Protein AF-A0AAV9FAQ3-F1 (afdb_monomer_lite)

Radius of gyration: 44.82 Å; chains: 1; bounding box: 118×66×138 Å

pLDDT: mean 71.41, std 21.95, range [27.0, 98.69]

Structure (mmCIF, N/CA/C/O backbone):
data_AF-A0AAV9FAQ3-F1
#
_entry.id   AF-A0AAV9FAQ3-F1
#
loop_
_atom_site.group_PDB
_atom_site.id
_atom_site.type_symbol
_atom_site.label_atom_id
_atom_site.label_alt_id
_atom_site.label_comp_id
_atom_site.label_asym_id
_atom_site.label_entity_id
_atom_site.label_seq_id
_atom_site.pdbx_PDB_ins_code
_atom_site.Cartn_x
_atom_site.Cartn_y
_atom_site.Cartn_z
_atom_site.occupancy
_atom_site.B_iso_or_equiv
_atom_site.auth_seq_id
_atom_site.auth_comp_id
_atom_site.auth_asym_id
_atom_site.auth_atom_id
_atom_site.pdbx_PDB_model_num
ATOM 1 N N . MET A 1 1 ? 16.780 15.958 5.014 1.00 59.19 1 MET A N 1
ATOM 2 C CA . MET A 1 1 ? 17.417 15.884 6.350 1.00 59.19 1 MET A CA 1
ATOM 3 C C . MET A 1 1 ? 16.378 15.969 7.466 1.00 59.19 1 MET A C 1
ATOM 5 O O . MET A 1 1 ? 16.475 15.181 8.388 1.00 59.19 1 MET A O 1
ATOM 9 N N . LEU A 1 2 ? 15.359 16.834 7.360 1.00 75.81 2 LEU A N 1
ATOM 10 C CA . LEU A 1 2 ? 14.257 16.907 8.337 1.00 75.81 2 LEU A CA 1
ATOM 11 C C . LEU A 1 2 ? 13.320 15.682 8.325 1.00 75.81 2 LEU A C 1
ATOM 13 O O . LEU A 1 2 ? 12.960 15.190 9.386 1.00 75.81 2 LEU A O 1
ATOM 17 N N . GLU A 1 3 ? 12.979 15.137 7.153 1.00 69.94 3 GLU A N 1
ATOM 18 C CA . GLU A 1 3 ? 12.100 13.951 7.061 1.00 69.94 3 GLU A CA 1
ATOM 19 C C . GLU A 1 3 ? 12.707 12.707 7.729 1.00 69.94 3 GLU A C 1
ATOM 21 O O . GLU A 1 3 ? 12.024 12.010 8.472 1.00 69.94 3 GLU A O 1
ATOM 26 N N . SER A 1 4 ? 14.014 12.481 7.559 1.00 77.69 4 SER A N 1
ATOM 27 C CA . SER A 1 4 ? 14.730 11.372 8.208 1.00 77.69 4 SER A CA 1
ATOM 28 C C . SER A 1 4 ? 14.843 11.528 9.726 1.00 77.69 4 SER A C 1
ATOM 30 O O . SER A 1 4 ? 14.987 10.544 10.445 1.00 77.69 4 SER A O 1
ATOM 32 N N . GLU A 1 5 ? 14.826 12.763 10.227 1.00 83.00 5 GLU A N 1
ATOM 33 C CA . GLU A 1 5 ? 14.882 13.029 11.664 1.00 83.00 5 GLU A CA 1
ATOM 34 C C . GLU A 1 5 ? 13.522 12.772 12.323 1.00 83.00 5 GLU A C 1
ATOM 36 O O . GLU A 1 5 ? 13.471 12.120 13.366 1.00 83.00 5 GLU A O 1
ATOM 41 N N . LEU A 1 6 ? 12.436 13.172 11.653 1.00 88.62 6 LEU A N 1
ATOM 42 C CA . LEU A 1 6 ? 11.061 12.893 12.068 1.00 88.62 6 LEU A CA 1
ATOM 43 C C . LEU A 1 6 ? 10.751 11.388 12.064 1.00 88.62 6 LEU A C 1
ATOM 45 O O . LEU A 1 6 ? 10.164 10.868 13.009 1.00 88.62 6 LEU A O 1
ATOM 49 N N . GLU A 1 7 ? 11.178 10.667 11.025 1.00 89.25 7 GLU A N 1
ATOM 50 C CA . GLU A 1 7 ? 10.991 9.214 10.934 1.00 89.25 7 GLU A CA 1
ATOM 51 C C . GLU A 1 7 ? 11.742 8.473 12.052 1.00 89.25 7 GLU A C 1
ATOM 53 O O . GLU A 1 7 ? 11.210 7.548 12.666 1.00 89.25 7 GLU A O 1
ATOM 58 N N . ARG A 1 8 ? 12.955 8.928 12.387 1.00 92.94 8 ARG A N 1
ATOM 59 C CA . ARG A 1 8 ? 13.742 8.373 13.494 1.00 92.94 8 ARG A CA 1
ATOM 60 C C . ARG A 1 8 ? 13.064 8.584 14.849 1.00 92.94 8 ARG A C 1
ATOM 62 O O . ARG A 1 8 ? 13.105 7.687 15.688 1.00 92.94 8 ARG A O 1
ATOM 69 N N . GLU A 1 9 ? 12.472 9.753 15.074 1.00 90.88 9 GLU A N 1
ATOM 70 C CA . GLU A 1 9 ? 11.729 10.051 16.303 1.00 90.88 9 GLU A CA 1
ATOM 71 C C . GLU A 1 9 ? 10.447 9.214 16.407 1.00 90.88 9 GLU A C 1
ATOM 73 O O . GLU A 1 9 ? 10.185 8.632 17.461 1.00 90.88 9 GLU A O 1
ATOM 78 N N . LYS A 1 10 ? 9.707 9.059 15.299 1.00 93.75 10 LYS A N 1
ATOM 79 C CA . LY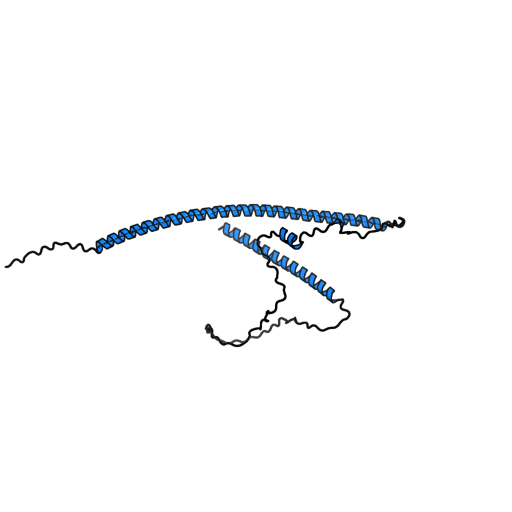S A 1 10 ? 8.527 8.185 15.224 1.00 93.75 10 LYS A CA 1
ATOM 80 C C . LYS A 1 10 ? 8.875 6.743 15.604 1.00 93.75 10 LYS A C 1
ATOM 82 O O . LYS A 1 10 ? 8.237 6.173 16.485 1.00 93.75 10 LYS A O 1
ATOM 87 N N . LEU A 1 11 ? 9.925 6.188 14.995 1.00 95.50 11 LEU A N 1
ATOM 88 C CA . LEU A 1 11 ? 10.387 4.829 15.289 1.00 95.50 11 LEU A CA 1
ATOM 89 C C . LEU A 1 11 ? 10.844 4.672 16.744 1.00 95.50 11 LEU A C 1
ATOM 91 O O . LEU A 1 11 ? 10.609 3.634 17.354 1.00 95.50 11 LEU A O 1
ATOM 95 N N . ALA A 1 12 ? 11.485 5.689 17.328 1.00 93.38 12 ALA A N 1
ATOM 96 C CA . ALA A 1 12 ? 11.896 5.642 18.730 1.00 93.38 12 ALA A CA 1
ATOM 97 C C . ALA A 1 12 ? 10.690 5.580 19.683 1.00 93.38 12 ALA A C 1
ATOM 99 O O . ALA A 1 12 ? 10.725 4.835 20.663 1.00 93.38 12 ALA A O 1
ATOM 100 N N . MET A 1 13 ? 9.628 6.329 19.378 1.00 92.31 13 MET A N 1
ATOM 101 C CA . MET A 1 13 ? 8.392 6.341 20.159 1.00 92.31 13 MET A CA 1
ATOM 102 C C . MET A 1 13 ? 7.631 5.013 20.057 1.00 92.31 13 MET A C 1
ATOM 104 O O . MET A 1 13 ? 7.210 4.474 21.077 1.00 92.31 13 MET A O 1
ATOM 108 N N . GLU A 1 14 ? 7.521 4.448 18.855 1.00 92.75 14 GLU A N 1
ATOM 109 C CA . GLU A 1 14 ? 6.880 3.146 18.618 1.00 92.75 14 GLU A CA 1
ATOM 110 C C . GLU A 1 14 ? 7.594 2.015 19.378 1.00 92.75 14 GLU A C 1
ATOM 112 O O . GLU A 1 14 ? 6.964 1.192 20.039 1.00 92.75 14 GLU A O 1
ATOM 117 N N . LEU A 1 15 ? 8.930 2.025 19.390 1.00 95.12 15 LEU A N 1
ATOM 118 C CA . LEU A 1 15 ? 9.733 1.032 20.109 1.00 95.12 15 LEU A CA 1
ATOM 119 C C . LEU A 1 15 ? 9.588 1.162 21.643 1.00 95.12 15 LEU A C 1
ATOM 121 O O . LEU A 1 15 ? 9.626 0.166 22.371 1.00 95.12 15 LEU A O 1
ATOM 125 N N . GLU A 1 16 ? 9.423 2.381 22.166 1.00 94.12 16 GLU A N 1
ATOM 126 C CA . GLU A 1 16 ? 9.104 2.630 23.582 1.00 94.12 16 GLU A CA 1
ATOM 127 C C . GLU A 1 16 ? 7.720 2.060 23.944 1.00 94.12 16 GLU A C 1
ATOM 129 O O . GLU A 1 16 ? 7.568 1.399 24.978 1.00 94.12 16 GLU A O 1
ATOM 134 N N . GLU A 1 17 ? 6.728 2.259 23.073 1.00 91.31 17 GLU A N 1
ATOM 135 C CA . GLU A 1 17 ? 5.375 1.728 23.239 1.00 91.31 17 GLU A CA 1
ATOM 136 C C . GLU A 1 17 ? 5.348 0.195 23.181 1.00 91.31 17 GLU A C 1
ATOM 138 O O . GLU A 1 17 ? 4.807 -0.433 24.096 1.00 91.31 17 GLU A O 1
ATOM 143 N N . GLU A 1 18 ? 6.020 -0.429 22.208 1.00 91.50 18 GLU A N 1
ATOM 144 C CA . GLU A 1 18 ? 6.146 -1.890 22.135 1.00 91.50 18 GLU A CA 1
ATOM 145 C C . GLU A 1 18 ? 6.766 -2.470 23.411 1.00 91.50 18 GLU A C 1
ATOM 147 O O . GLU A 1 18 ? 6.278 -3.459 23.967 1.00 91.50 18 GLU A O 1
ATOM 152 N N . ARG A 1 19 ? 7.821 -1.835 23.940 1.00 95.62 19 ARG A N 1
ATOM 153 C CA . ARG A 1 19 ? 8.444 -2.254 25.206 1.00 95.62 19 ARG A CA 1
ATOM 154 C C . ARG A 1 19 ? 7.481 -2.150 26.382 1.00 95.62 19 ARG A C 1
ATOM 156 O O . ARG A 1 19 ? 7.549 -2.978 27.294 1.00 95.62 19 ARG A O 1
ATOM 163 N N . LYS A 1 20 ? 6.614 -1.136 26.404 1.00 96.94 20 LYS A N 1
ATOM 164 C CA . LYS A 1 20 ? 5.597 -0.962 27.447 1.00 96.94 20 LYS A CA 1
ATOM 165 C C . LYS A 1 20 ? 4.513 -2.037 27.341 1.00 96.94 20 LYS A C 1
ATOM 167 O O . LYS A 1 20 ? 4.229 -2.688 28.346 1.00 96.94 20 LYS A O 1
ATOM 172 N N . LEU A 1 21 ? 3.989 -2.277 26.140 1.00 95.75 21 LEU A N 1
ATOM 173 C CA . LEU A 1 21 ? 2.994 -3.319 25.873 1.00 95.75 21 LEU A CA 1
ATOM 174 C C . LEU A 1 21 ? 3.525 -4.711 26.218 1.00 95.75 21 LEU A C 1
ATOM 176 O O . LEU A 1 21 ? 2.827 -5.509 26.841 1.00 95.75 21 LEU A O 1
ATOM 180 N N . HIS A 1 22 ? 4.787 -4.993 25.888 1.00 95.00 22 HIS A N 1
ATOM 181 C CA . HIS A 1 22 ? 5.423 -6.260 26.236 1.00 95.00 22 HIS A CA 1
ATOM 182 C C . HIS A 1 22 ? 5.463 -6.482 27.752 1.00 95.00 22 HIS A C 1
ATOM 184 O O . HIS A 1 22 ? 5.064 -7.540 28.236 1.00 95.00 22 HIS A O 1
ATOM 190 N N . LYS A 1 23 ? 5.874 -5.460 28.516 1.00 96.38 23 LYS A N 1
ATOM 191 C CA . LYS A 1 23 ? 5.891 -5.510 29.987 1.00 96.38 23 LYS A CA 1
ATOM 192 C C . LYS A 1 23 ? 4.494 -5.717 30.573 1.00 96.38 23 LYS A C 1
ATOM 194 O O . LYS A 1 23 ? 4.348 -6.464 31.537 1.00 96.38 23 LYS A O 1
ATOM 199 N N . GLU A 1 24 ? 3.477 -5.068 30.011 1.00 96.00 24 GLU A N 1
ATOM 200 C CA . GLU A 1 24 ? 2.086 -5.205 30.456 1.00 96.00 24 GLU A CA 1
ATOM 201 C C . GLU A 1 24 ? 1.528 -6.603 30.170 1.00 96.00 24 GLU A C 1
ATOM 203 O O . GLU A 1 24 ? 0.947 -7.241 31.052 1.00 96.00 24 GLU A O 1
ATOM 208 N N . ARG A 1 25 ? 1.785 -7.133 28.970 1.00 95.19 25 ARG A N 1
ATOM 209 C CA . ARG A 1 25 ? 1.455 -8.514 28.609 1.00 95.19 25 ARG A CA 1
ATOM 210 C C . ARG A 1 25 ? 2.125 -9.505 29.555 1.00 95.19 25 ARG A C 1
ATOM 212 O O . ARG A 1 25 ? 1.464 -10.423 30.037 1.00 95.19 25 ARG A O 1
ATOM 219 N N . ASP A 1 26 ? 3.410 -9.327 29.844 1.00 95.69 26 ASP A N 1
ATOM 220 C CA . ASP A 1 26 ? 4.153 -10.205 30.753 1.00 95.69 26 ASP A CA 1
ATOM 221 C C . ASP A 1 26 ? 3.615 -10.122 32.185 1.00 95.69 26 ASP A C 1
ATOM 223 O O . ASP A 1 26 ? 3.519 -11.139 32.876 1.00 95.69 26 ASP A O 1
ATOM 227 N N . HIS A 1 27 ? 3.215 -8.928 32.626 1.00 96.81 27 HIS A N 1
ATOM 228 C CA . HIS A 1 27 ? 2.557 -8.728 33.912 1.00 96.81 27 HIS A CA 1
ATOM 229 C C . HIS A 1 27 ? 1.220 -9.479 33.985 1.00 96.81 27 HIS A C 1
ATOM 231 O O . HIS A 1 27 ? 1.008 -10.257 34.914 1.00 96.81 27 HIS A O 1
ATOM 237 N N . CYS A 1 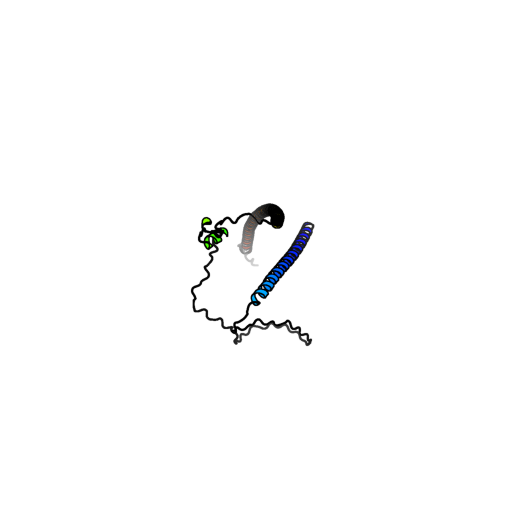28 ? 0.346 -9.307 32.988 1.00 96.06 28 CYS A N 1
ATOM 238 C CA . CYS A 1 28 ? -0.931 -10.021 32.899 1.00 96.06 28 CYS A CA 1
ATOM 239 C C . CYS A 1 28 ? -0.721 -11.541 32.850 1.00 96.06 28 CYS A C 1
ATOM 241 O O . CYS A 1 28 ? -1.379 -12.292 33.566 1.00 96.06 28 CYS A O 1
ATOM 243 N N . THR A 1 29 ? 0.259 -11.997 32.069 1.00 96.81 29 THR A N 1
ATOM 244 C CA . THR A 1 29 ? 0.616 -13.418 31.964 1.00 96.81 29 THR A CA 1
ATOM 245 C C . THR A 1 29 ? 1.034 -13.977 33.323 1.00 96.81 29 THR A C 1
ATOM 247 O O . THR A 1 29 ? 0.560 -15.035 33.728 1.00 96.81 29 THR A O 1
ATOM 250 N N . ARG A 1 30 ? 1.869 -13.246 34.072 1.00 96.19 30 ARG A N 1
ATOM 251 C CA . ARG A 1 30 ? 2.287 -13.635 35.425 1.00 96.19 30 ARG A CA 1
ATOM 252 C C . ARG A 1 30 ? 1.118 -13.666 36.406 1.00 96.19 30 ARG A C 1
ATOM 254 O O . ARG A 1 30 ? 1.036 -14.578 37.222 1.00 96.19 30 ARG A O 1
ATOM 261 N N . GLU A 1 31 ? 0.217 -12.691 36.332 1.00 96.00 31 GLU A N 1
ATOM 262 C CA . GLU A 1 31 ? -0.980 -12.643 37.173 1.00 96.00 31 GLU A CA 1
ATOM 263 C C . GLU A 1 31 ? -1.903 -13.840 36.902 1.00 96.00 31 GLU A C 1
ATOM 265 O O . GLU A 1 31 ? -2.380 -14.484 37.837 1.00 96.00 31 GLU A O 1
ATOM 270 N N . GLN A 1 32 ? -2.121 -14.173 35.627 1.00 96.81 32 GLN A N 1
ATOM 271 C CA . GLN A 1 32 ? -2.892 -15.351 35.227 1.00 96.81 32 GLN A CA 1
ATOM 272 C C . GLN A 1 32 ? -2.220 -16.641 35.703 1.00 96.81 32 GLN A C 1
ATOM 274 O O . GLN A 1 32 ? -2.897 -17.497 36.270 1.00 96.81 32 GLN A O 1
ATOM 279 N N . GLN A 1 33 ? -0.896 -16.754 35.561 1.00 95.38 33 GLN A N 1
ATOM 280 C CA . GLN A 1 33 ? -0.152 -17.908 36.064 1.00 95.38 33 GLN A CA 1
ATOM 281 C C . GLN A 1 33 ? -0.314 -18.060 37.581 1.00 95.38 33 GLN A C 1
ATOM 283 O O . GLN A 1 33 ? -0.646 -19.139 38.054 1.00 95.38 33 GLN A O 1
ATOM 288 N N . MET A 1 34 ? -0.205 -16.968 38.344 1.00 91.94 34 MET A N 1
ATOM 289 C CA . MET A 1 34 ? -0.422 -16.991 39.792 1.00 91.94 34 MET A CA 1
ATOM 290 C C . MET A 1 34 ? -1.855 -17.407 40.161 1.00 91.94 34 MET A C 1
ATOM 292 O O . MET A 1 34 ? -2.054 -18.136 41.131 1.00 91.94 34 MET A O 1
ATOM 296 N N . LYS A 1 35 ? -2.872 -16.976 39.399 1.00 92.94 35 LYS A N 1
ATOM 297 C CA . LYS A 1 35 ? -4.265 -17.419 39.598 1.00 92.94 35 LYS A CA 1
ATOM 298 C C . LYS A 1 35 ? -4.402 -18.923 39.377 1.00 92.94 35 LYS A C 1
ATOM 300 O O . LYS A 1 35 ? -5.053 -19.584 40.182 1.00 92.94 35 LYS A O 1
ATOM 305 N N . VAL A 1 36 ? -3.767 -19.459 38.336 1.00 91.50 36 VAL A N 1
ATOM 306 C CA . VAL A 1 36 ? -3.741 -20.904 38.068 1.00 91.50 36 VAL A CA 1
ATOM 307 C C . VAL A 1 36 ? -3.030 -21.654 39.190 1.00 91.50 36 VAL A C 1
ATOM 309 O O . VAL A 1 36 ? -3.588 -22.616 39.712 1.00 91.50 36 VAL A O 1
ATOM 312 N N . ASP A 1 37 ? -1.864 -21.184 39.626 1.00 91.06 37 ASP A N 1
ATOM 313 C CA . ASP A 1 37 ? -1.089 -21.826 40.688 1.00 91.06 37 ASP A CA 1
ATOM 314 C C . ASP A 1 37 ? -1.870 -21.827 42.019 1.00 91.06 37 ASP A C 1
ATOM 316 O O . ASP A 1 37 ? -1.982 -22.863 42.681 1.00 91.06 37 ASP A O 1
ATOM 320 N N . ASN A 1 38 ? -2.520 -20.711 42.370 1.00 91.81 38 ASN A N 1
ATOM 321 C CA . ASN A 1 38 ? -3.371 -20.602 43.561 1.00 91.81 38 ASN A CA 1
ATOM 322 C C . ASN A 1 38 ? -4.573 -21.559 43.524 1.00 91.81 38 ASN A C 1
ATOM 324 O O . ASN A 1 38 ? -4.921 -22.158 44.543 1.00 91.81 38 ASN A O 1
ATOM 328 N N . LEU A 1 39 ? -5.210 -21.716 42.360 1.00 87.81 39 LEU A N 1
ATOM 329 C CA . LEU A 1 39 ? -6.312 -22.663 42.178 1.00 87.81 39 LEU A CA 1
ATOM 330 C C . LEU A 1 39 ? -5.816 -24.111 42.217 1.00 87.81 39 LEU A C 1
ATOM 332 O O . LEU A 1 39 ? -6.456 -24.959 42.834 1.00 87.81 39 LEU A O 1
ATOM 336 N N . SER A 1 40 ? -4.658 -24.391 41.618 1.00 78.12 40 SER A N 1
ATOM 337 C CA . SER A 1 40 ? -4.052 -25.726 41.611 1.00 78.12 40 SER A CA 1
ATOM 338 C C . SER A 1 40 ? -3.688 -26.197 43.026 1.00 78.12 40 SER A C 1
ATOM 340 O O . SER A 1 40 ? -3.952 -27.343 43.378 1.00 78.12 40 SER A O 1
ATOM 342 N N . SER A 1 41 ? -3.232 -25.280 43.888 1.00 71.38 41 SER A N 1
ATOM 343 C CA . SER A 1 41 ? -3.003 -25.518 45.320 1.00 71.38 41 SER A CA 1
ATOM 344 C C . SER A 1 41 ? -4.280 -25.957 46.058 1.00 71.38 41 SER A C 1
ATOM 346 O O . SER A 1 41 ? -4.242 -26.852 46.902 1.00 71.38 41 SER A O 1
ATOM 348 N N . CYS A 1 42 ? -5.442 -25.396 45.698 1.00 56.28 42 CYS A N 1
ATOM 349 C CA . CYS A 1 42 ? -6.727 -25.734 46.318 1.00 56.28 42 CYS A CA 1
ATOM 350 C C . CYS A 1 42 ? -7.251 -27.119 45.887 1.00 56.28 42 CYS A C 1
ATOM 352 O O . CYS A 1 42 ? -7.881 -27.819 46.677 1.00 56.28 42 CYS A O 1
ATOM 354 N N . VAL A 1 43 ? -6.924 -27.563 44.668 1.00 57.72 43 VAL A N 1
ATOM 355 C CA . VAL A 1 43 ? -7.353 -28.861 44.108 1.00 57.72 43 VAL A CA 1
ATOM 356 C C . VAL A 1 43 ? -6.590 -30.051 44.715 1.00 57.72 43 VAL A C 1
ATOM 358 O O . VAL A 1 43 ? -7.003 -31.197 44.562 1.00 57.72 43 VAL A O 1
ATOM 361 N N . HIS A 1 44 ? -5.503 -29.814 45.451 1.00 53.56 44 HIS A N 1
ATOM 362 C CA . HIS A 1 44 ? -4.727 -30.876 46.107 1.00 53.56 44 HIS A CA 1
ATOM 363 C C . HIS A 1 44 ? -5.074 -31.066 47.591 1.00 53.56 44 HIS A C 1
ATOM 365 O O . HIS A 1 44 ? -4.531 -31.967 48.231 1.00 53.56 44 HIS A O 1
ATOM 371 N N . SER A 1 45 ? -5.975 -30.248 48.149 1.00 51.28 45 SER A N 1
ATOM 372 C CA . SER A 1 45 ? -6.215 -30.223 49.597 1.00 51.28 45 SER A CA 1
ATOM 373 C C . SER A 1 45 ? -7.325 -31.160 50.097 1.00 51.28 45 SER A C 1
ATOM 375 O O . SER A 1 45 ? -7.462 -31.307 51.308 1.00 51.28 45 SER A O 1
ATOM 377 N N . ASP A 1 46 ? -8.030 -31.862 49.202 1.00 46.94 46 ASP A N 1
ATOM 378 C CA . ASP A 1 46 ? -8.988 -32.929 49.535 1.00 46.94 46 ASP A CA 1
ATOM 379 C C . ASP A 1 46 ? -8.580 -34.259 48.877 1.00 46.94 46 ASP A C 1
ATOM 381 O O . ASP A 1 46 ? -9.268 -34.807 48.020 1.00 46.94 46 ASP A O 1
ATOM 385 N N . GLN A 1 47 ? -7.445 -34.823 49.298 1.00 50.31 47 GLN A N 1
ATOM 386 C CA . GLN A 1 47 ? -7.148 -36.239 49.055 1.00 50.31 47 GLN A CA 1
ATOM 387 C C . GLN A 1 47 ? -6.911 -36.973 50.377 1.00 50.31 47 GLN A C 1
ATOM 389 O O . GLN A 1 47 ? -5.863 -37.559 50.648 1.00 50.31 47 GLN A O 1
ATOM 394 N N . GLY A 1 48 ? -7.947 -36.974 51.214 1.00 51.44 48 GLY A N 1
ATOM 395 C CA . GLY A 1 48 ? -8.120 -37.998 52.230 1.00 51.44 48 GLY A CA 1
ATOM 396 C C . GLY A 1 48 ? -8.471 -39.335 51.571 1.00 51.44 48 GLY A C 1
ATOM 397 O O . GLY A 1 48 ? -9.602 -39.536 51.150 1.00 51.44 48 GLY A O 1
ATOM 398 N N . ARG A 1 49 ? -7.500 -40.259 51.576 1.00 50.38 49 ARG A N 1
ATOM 399 C CA . ARG A 1 49 ? -7.614 -41.711 51.313 1.00 50.38 49 ARG A CA 1
ATOM 400 C C . ARG A 1 49 ? -7.940 -42.162 49.886 1.00 50.38 49 ARG A C 1
ATOM 402 O O . ARG A 1 49 ? -9.087 -42.477 49.597 1.00 50.38 49 ARG A O 1
ATOM 409 N N . ASN A 1 50 ? -6.887 -42.482 49.131 1.00 38.88 50 ASN A N 1
ATOM 410 C CA . ASN A 1 50 ? -6.681 -43.807 48.518 1.00 38.88 50 ASN A CA 1
ATOM 411 C C . ASN A 1 50 ? -5.358 -43.864 47.730 1.00 38.88 50 ASN A C 1
ATOM 413 O O . ASN A 1 50 ? -5.090 -43.078 46.832 1.00 38.88 50 ASN A O 1
ATOM 417 N N . SER A 1 51 ? -4.520 -44.820 48.129 1.00 47.25 51 SER A N 1
ATOM 418 C CA . SER A 1 51 ? -3.243 -45.186 47.516 1.00 47.25 51 SER A CA 1
ATOM 419 C C . SER A 1 51 ? -3.457 -45.833 46.146 1.00 47.25 51 SER A C 1
ATOM 421 O O . SER A 1 51 ? -4.296 -46.724 46.054 1.00 47.25 51 SER A O 1
ATOM 423 N N . CYS A 1 52 ? -2.672 -45.423 45.140 1.00 37.28 52 CYS A N 1
ATOM 424 C CA . CYS A 1 52 ? -1.954 -46.311 44.213 1.00 37.28 52 CYS A CA 1
ATOM 425 C C . CYS A 1 52 ? -1.023 -45.496 43.285 1.00 37.28 52 CYS A C 1
ATOM 427 O O . CYS A 1 52 ? -1.467 -44.817 42.368 1.00 37.28 52 CYS A O 1
ATOM 429 N N . GLN A 1 53 ? 0.278 -45.577 43.585 1.00 45.66 53 GLN A N 1
ATOM 430 C CA . GLN A 1 53 ? 1.455 -45.464 42.708 1.00 45.66 53 GLN A CA 1
ATOM 431 C C . GLN A 1 53 ? 1.244 -45.026 41.240 1.00 45.66 53 GLN A C 1
ATOM 433 O O . GLN A 1 53 ? 0.750 -45.785 40.411 1.00 45.66 53 GLN A O 1
ATOM 438 N N . GLY A 1 54 ? 1.789 -43.854 40.903 1.00 33.31 54 GLY A N 1
ATOM 439 C CA . GLY A 1 54 ? 2.011 -43.386 39.535 1.00 33.31 54 GLY A CA 1
ATOM 440 C C . GLY A 1 54 ? 3.101 -42.314 39.530 1.00 33.31 54 GLY A C 1
ATOM 441 O O . GLY A 1 54 ? 2.857 -41.176 39.903 1.00 33.31 54 GLY A O 1
ATOM 442 N N . VAL A 1 55 ? 4.318 -42.739 39.202 1.00 36.03 55 VAL A N 1
ATOM 443 C CA . VAL A 1 55 ? 5.609 -42.032 39.233 1.00 36.03 55 VAL A CA 1
ATOM 444 C C . VAL A 1 55 ? 5.554 -40.570 38.758 1.00 36.03 55 VAL A C 1
ATOM 446 O O . VAL A 1 55 ? 5.198 -40.284 37.618 1.00 36.03 55 VAL A O 1
ATOM 449 N N . SER A 1 56 ? 6.001 -39.657 39.626 1.00 40.31 56 SER A N 1
ATOM 450 C CA . SER A 1 56 ? 6.376 -38.287 39.281 1.00 40.31 56 SER A CA 1
ATOM 451 C C . SER A 1 56 ? 7.788 -38.271 38.688 1.00 40.31 56 SER A C 1
ATOM 453 O O . SER A 1 56 ? 8.745 -38.764 39.284 1.00 40.31 56 SER A O 1
ATOM 455 N N . THR A 1 57 ? 7.956 -37.704 37.496 1.00 37.97 57 THR A N 1
ATOM 456 C CA . THR A 1 57 ? 9.284 -37.361 36.964 1.00 37.97 57 THR A CA 1
ATOM 457 C C . THR A 1 57 ? 9.176 -36.115 36.101 1.00 37.97 57 THR A C 1
ATOM 459 O O . THR A 1 57 ? 9.145 -36.194 34.884 1.00 37.97 57 THR A O 1
ATOM 462 N N . TRP A 1 58 ? 9.123 -34.962 36.761 1.00 32.34 58 TRP A N 1
ATOM 463 C CA . TRP A 1 58 ? 9.703 -33.716 36.255 1.00 32.34 58 TRP A CA 1
ATOM 464 C C . TRP A 1 58 ? 10.370 -33.052 37.448 1.00 32.34 58 TRP A C 1
ATOM 466 O O . TRP A 1 58 ? 9.870 -32.114 38.061 1.00 32.34 58 TRP A O 1
ATOM 476 N N . GLN A 1 59 ? 11.454 -33.695 37.869 1.00 33.94 59 GLN A N 1
ATOM 477 C CA . GLN A 1 59 ? 12.307 -33.222 38.935 1.00 33.94 59 GLN A CA 1
ATOM 478 C C . GLN A 1 59 ? 13.129 -32.062 38.382 1.00 33.94 59 GLN A C 1
ATOM 480 O O . GLN A 1 59 ? 13.802 -32.200 37.360 1.00 33.94 59 GLN A O 1
ATOM 485 N N . SER A 1 60 ? 13.026 -30.928 39.069 1.00 37.81 60 SER A N 1
ATOM 486 C CA . SER A 1 60 ? 13.977 -29.830 39.034 1.00 37.81 60 SER A CA 1
ATOM 487 C C . SER A 1 60 ? 15.400 -30.337 38.837 1.00 37.81 60 SER A C 1
ATOM 489 O O . SER A 1 60 ? 15.891 -31.116 39.653 1.00 37.81 60 SER A O 1
ATOM 491 N N . PHE A 1 61 ? 16.080 -29.825 37.819 1.00 27.00 61 PHE A N 1
ATOM 492 C CA . PHE A 1 61 ? 17.526 -29.720 37.872 1.00 27.00 61 PHE A CA 1
ATOM 493 C C . PHE A 1 61 ? 17.885 -28.249 37.853 1.00 27.00 61 PHE A C 1
ATOM 495 O O . PHE A 1 61 ? 17.712 -27.528 36.874 1.00 27.00 61 PHE A O 1
ATOM 502 N N . SER A 1 62 ? 18.271 -27.844 39.052 1.00 31.69 62 SER A N 1
ATOM 503 C CA . SER A 1 62 ? 18.821 -26.575 39.449 1.00 31.69 62 SER A CA 1
ATOM 504 C C . SER A 1 62 ? 19.981 -26.158 38.552 1.00 31.69 62 SER A C 1
ATOM 506 O O . SER A 1 62 ? 20.826 -26.962 38.163 1.00 31.69 62 SER A O 1
ATOM 508 N N . GLU A 1 63 ? 20.013 -24.863 38.284 1.00 36.38 63 GLU A N 1
ATOM 509 C CA . GLU A 1 63 ? 21.144 -24.118 37.760 1.00 36.38 63 GLU A CA 1
ATOM 510 C C . GLU A 1 63 ? 22.317 -24.219 38.751 1.00 36.38 63 GLU A C 1
ATOM 512 O O . GLU A 1 63 ? 22.297 -23.606 39.819 1.00 36.38 63 GLU A O 1
ATOM 517 N N . GLU A 1 64 ? 23.323 -25.034 38.427 1.00 33.66 64 GLU A N 1
ATOM 518 C CA . GLU A 1 64 ? 24.562 -25.142 39.199 1.00 33.66 64 GLU A CA 1
ATOM 519 C C . GLU A 1 64 ? 25.716 -24.502 38.417 1.00 33.66 64 GLU A C 1
ATOM 521 O O . GLU A 1 64 ? 26.222 -25.015 37.420 1.00 33.66 64 GLU A O 1
ATOM 526 N N . ARG A 1 65 ? 26.094 -23.313 38.891 1.00 38.16 65 ARG A N 1
ATOM 527 C CA . ARG A 1 65 ? 27.293 -22.559 38.531 1.00 38.16 65 ARG A CA 1
ATOM 528 C C . ARG A 1 65 ? 28.535 -23.384 38.889 1.00 38.16 65 ARG A C 1
ATOM 530 O O . ARG A 1 65 ? 28.762 -23.635 40.068 1.00 38.16 65 ARG A O 1
ATOM 537 N N . ILE A 1 66 ? 29.388 -23.694 37.911 1.00 39.72 66 ILE A N 1
ATOM 538 C CA . ILE A 1 66 ? 30.770 -24.123 38.168 1.00 39.72 66 ILE A CA 1
ATOM 539 C C . ILE A 1 66 ? 31.729 -23.247 37.364 1.00 39.72 66 ILE A C 1
ATOM 541 O O . ILE A 1 66 ? 31.771 -23.265 36.137 1.00 39.72 66 ILE A O 1
ATOM 545 N N . ASP A 1 67 ? 32.471 -22.461 38.133 1.00 36.22 67 ASP A N 1
ATOM 546 C CA . ASP A 1 67 ? 33.642 -21.677 37.775 1.00 36.22 67 ASP A CA 1
ATOM 547 C C . ASP A 1 67 ? 34.879 -22.589 37.819 1.00 36.22 67 ASP A C 1
ATOM 549 O O . ASP A 1 67 ? 35.015 -23.350 38.779 1.00 36.22 67 ASP A O 1
ATOM 553 N N . SER A 1 68 ? 35.756 -22.539 36.809 1.00 40.72 68 SER A N 1
ATOM 554 C CA . SER A 1 68 ? 37.188 -22.887 36.910 1.00 40.72 68 SER A CA 1
ATOM 555 C C . SER A 1 68 ? 37.938 -22.651 35.593 1.00 40.72 68 SER A C 1
ATOM 557 O O . SER A 1 68 ? 37.621 -23.209 34.544 1.00 40.72 68 SER A O 1
ATOM 559 N N . HIS A 1 69 ? 38.996 -21.850 35.701 1.00 39.75 69 HIS A N 1
ATOM 560 C CA . HIS A 1 69 ? 39.998 -21.534 34.688 1.00 39.75 69 HIS A CA 1
ATOM 561 C C . HIS A 1 69 ? 40.861 -22.738 34.261 1.00 39.75 69 HIS A C 1
ATOM 563 O O . HIS A 1 69 ? 41.282 -23.531 35.099 1.00 39.75 69 HIS A O 1
ATOM 569 N N . SER A 1 70 ? 41.262 -22.785 32.983 1.00 39.97 70 SER A N 1
ATOM 570 C CA . SER A 1 70 ? 42.524 -23.404 32.542 1.00 39.97 70 SER A CA 1
ATOM 571 C C . SER A 1 70 ? 42.912 -22.902 31.144 1.00 39.97 70 SER A C 1
ATOM 573 O O . SER A 1 70 ? 42.133 -22.998 30.198 1.00 39.97 70 SER A O 1
ATOM 575 N N . MET A 1 71 ? 44.112 -22.326 31.026 1.00 37.53 71 MET A N 1
ATOM 576 C CA . MET A 1 71 ? 44.714 -21.849 29.779 1.00 37.53 71 MET A CA 1
ATOM 577 C C . MET A 1 71 ? 45.580 -22.937 29.132 1.00 37.53 71 MET A C 1
ATOM 579 O O . MET A 1 71 ? 46.392 -23.545 29.822 1.00 37.53 71 MET A O 1
ATOM 583 N N . SER A 1 72 ? 45.520 -23.097 27.805 1.00 37.53 72 SER A N 1
ATOM 584 C CA . SER A 1 72 ? 46.720 -23.262 26.955 1.00 37.53 72 SER A CA 1
ATOM 585 C C . SER A 1 72 ? 46.398 -23.310 25.450 1.00 37.53 72 SER A C 1
ATOM 587 O O . SER A 1 72 ? 45.646 -24.146 24.970 1.00 37.53 72 SER A O 1
ATOM 589 N N . HIS A 1 73 ? 47.000 -22.354 24.737 1.00 34.56 73 HIS A N 1
ATOM 590 C CA . HIS A 1 73 ? 47.548 -22.385 23.374 1.00 34.56 73 HIS A CA 1
ATOM 591 C C . HIS A 1 73 ? 47.093 -23.480 22.384 1.00 34.56 73 HIS A C 1
ATOM 593 O O . HIS A 1 73 ? 47.506 -24.629 22.484 1.00 34.56 73 HIS A O 1
ATOM 599 N N . SER A 1 74 ? 46.486 -23.092 21.259 1.00 35.50 74 SER A N 1
ATOM 600 C CA . SER A 1 74 ? 47.206 -22.767 20.009 1.00 35.50 74 SER A CA 1
ATOM 601 C C . SER A 1 74 ? 46.265 -22.709 18.799 1.00 35.50 74 SER A C 1
ATOM 603 O O . SER A 1 74 ? 45.264 -23.409 18.699 1.00 35.50 74 SER A O 1
ATOM 605 N N . ASP A 1 75 ? 46.625 -21.793 17.912 1.00 44.91 75 ASP A N 1
ATOM 606 C CA . ASP A 1 75 ? 46.019 -21.412 16.645 1.00 44.91 75 ASP A CA 1
ATOM 607 C C . ASP A 1 75 ? 46.082 -22.536 15.595 1.00 44.91 75 ASP A C 1
ATOM 609 O O . ASP A 1 75 ? 47.151 -23.111 15.383 1.00 44.91 75 ASP A O 1
ATOM 613 N N . SER A 1 76 ? 44.957 -22.840 14.936 1.00 41.53 76 SER A N 1
ATOM 614 C CA . SER A 1 76 ? 44.887 -23.449 13.594 1.00 41.53 76 SER A CA 1
ATOM 615 C C . SER A 1 76 ? 43.432 -23.585 13.138 1.00 41.53 76 SER A C 1
ATOM 617 O O . SER A 1 76 ? 42.726 -24.531 13.492 1.00 41.53 76 SER A O 1
ATOM 619 N N . PHE A 1 77 ? 42.983 -22.656 12.294 1.00 44.41 77 PHE A N 1
ATOM 620 C CA . PHE A 1 77 ? 41.758 -22.809 11.513 1.00 44.41 77 PHE A CA 1
ATOM 621 C C . PHE A 1 77 ? 41.882 -24.014 10.569 1.00 44.41 77 PHE A C 1
ATOM 623 O O . PHE A 1 77 ? 42.605 -23.965 9.574 1.00 44.41 77 PHE A O 1
ATOM 630 N N . ARG A 1 78 ? 41.146 -25.094 10.847 1.00 50.00 78 ARG A N 1
ATOM 631 C CA . ARG A 1 78 ? 40.934 -26.179 9.883 1.00 50.00 78 ARG A CA 1
ATOM 632 C C . ARG A 1 78 ? 39.505 -26.695 9.980 1.00 50.00 78 ARG A C 1
ATOM 634 O O . ARG A 1 78 ? 39.089 -27.231 11.001 1.00 50.00 78 ARG A O 1
ATOM 641 N N . THR A 1 79 ? 38.759 -26.520 8.899 1.00 48.00 79 THR A N 1
ATOM 642 C CA . THR A 1 79 ? 37.407 -27.048 8.702 1.00 48.00 79 THR A CA 1
ATOM 643 C C . THR A 1 79 ? 37.456 -28.582 8.643 1.00 48.00 79 THR A C 1
ATOM 645 O O . THR A 1 79 ? 38.182 -29.107 7.793 1.00 48.00 79 THR A O 1
ATOM 648 N N . PRO A 1 80 ? 36.721 -29.332 9.487 1.00 42.06 80 PRO A N 1
ATOM 649 C CA . PRO A 1 80 ? 36.636 -30.783 9.349 1.00 42.06 80 PRO A CA 1
ATOM 650 C C . PRO A 1 80 ? 35.655 -31.149 8.229 1.00 42.06 80 PRO A C 1
ATOM 652 O O . PRO A 1 80 ? 34.459 -30.871 8.306 1.00 42.06 80 PRO A O 1
ATOM 655 N N . SER A 1 81 ? 36.187 -31.753 7.169 1.00 45.41 81 SER A N 1
ATOM 656 C CA . SER A 1 81 ? 35.441 -32.389 6.085 1.00 45.41 81 SER A CA 1
ATOM 657 C C . SER A 1 81 ? 34.639 -33.585 6.597 1.00 45.41 81 SER A C 1
ATOM 659 O O . SER A 1 81 ? 35.119 -34.351 7.430 1.00 45.41 81 SER A O 1
ATOM 661 N N . SER A 1 82 ? 33.433 -33.754 6.056 1.00 50.91 82 SER A N 1
ATOM 662 C CA . SER A 1 82 ? 32.528 -34.865 6.339 1.00 50.91 82 SER A CA 1
ATOM 663 C C . SER A 1 82 ? 33.159 -36.218 5.996 1.00 50.91 82 SER A C 1
ATOM 665 O O . SER A 1 82 ? 33.292 -36.554 4.819 1.00 50.91 82 SER A O 1
ATOM 667 N N . GLU A 1 83 ? 33.465 -37.021 7.011 1.00 49.53 83 GLU A N 1
ATOM 668 C CA . GLU A 1 83 ? 33.608 -38.467 6.865 1.00 49.53 83 GLU A CA 1
ATOM 669 C C . GLU A 1 83 ? 32.467 -39.162 7.601 1.00 49.53 83 GLU A C 1
ATOM 671 O O . GLU A 1 83 ? 32.231 -38.969 8.794 1.00 49.53 83 GLU A O 1
ATOM 676 N N . ALA A 1 84 ? 31.725 -39.955 6.834 1.00 55.41 84 ALA A N 1
ATOM 677 C CA . ALA A 1 84 ? 30.694 -40.834 7.328 1.00 55.41 84 ALA A CA 1
ATOM 678 C C . ALA A 1 84 ? 31.340 -42.012 8.063 1.00 55.41 84 ALA A C 1
ATOM 680 O O . ALA A 1 84 ? 31.967 -42.871 7.445 1.00 55.41 84 ALA A O 1
ATOM 681 N N . GLN A 1 85 ? 31.099 -42.103 9.367 1.00 44.81 85 GLN A N 1
ATOM 682 C CA . GLN A 1 85 ? 31.041 -43.388 10.046 1.00 44.81 85 GLN A CA 1
ATOM 683 C C . GLN A 1 85 ? 29.704 -43.509 10.763 1.00 44.81 85 GLN A C 1
ATOM 685 O O . GLN A 1 85 ? 29.334 -42.706 11.618 1.00 44.81 85 GLN A O 1
ATOM 690 N N . ALA A 1 86 ? 28.960 -44.529 10.344 1.00 54.16 86 ALA A N 1
ATOM 691 C CA . ALA A 1 86 ? 27.799 -45.027 11.044 1.00 54.16 86 ALA A CA 1
ATOM 692 C C . ALA A 1 86 ? 28.210 -45.436 12.460 1.00 54.16 86 ALA A C 1
ATOM 694 O O . ALA A 1 86 ? 29.190 -46.158 12.606 1.00 54.16 86 ALA A O 1
ATOM 695 N N . ASN A 1 87 ? 27.450 -44.986 13.462 1.00 48.91 87 ASN A N 1
ATOM 696 C CA . ASN A 1 87 ? 27.038 -45.798 14.607 1.00 48.91 87 ASN A CA 1
ATOM 697 C C . ASN A 1 87 ? 25.973 -45.069 15.448 1.00 48.91 87 ASN A C 1
ATOM 699 O O . ASN A 1 87 ? 26.235 -44.105 16.158 1.00 48.91 87 ASN A O 1
ATOM 703 N N . THR A 1 88 ? 24.750 -45.598 15.336 1.00 55.03 88 THR A N 1
ATOM 704 C CA . THR A 1 88 ? 23.851 -45.914 16.459 1.00 55.03 88 THR A CA 1
ATOM 705 C C . THR A 1 88 ? 23.592 -44.833 17.506 1.00 55.03 88 THR A C 1
ATOM 707 O O . THR A 1 88 ? 24.063 -44.948 18.625 1.00 55.03 88 THR A O 1
ATOM 710 N N . PHE A 1 89 ? 22.702 -43.892 17.187 1.00 53.28 89 PHE A N 1
ATOM 711 C CA . PHE A 1 89 ? 21.644 -43.432 18.101 1.00 53.28 89 PHE A CA 1
ATOM 712 C C . PHE A 1 89 ? 20.447 -42.966 17.261 1.00 53.28 89 PHE A C 1
ATOM 714 O O . PHE A 1 89 ? 20.192 -41.780 17.079 1.00 53.28 89 PHE A O 1
ATOM 721 N N . VAL A 1 90 ? 19.710 -43.925 16.697 1.00 51.66 90 VAL A N 1
ATOM 722 C CA . VAL A 1 90 ? 18.370 -43.649 16.167 1.00 51.66 90 VAL A CA 1
ATOM 723 C C . VAL A 1 90 ? 17.408 -43.845 17.329 1.00 51.66 90 VAL A C 1
ATOM 725 O O . VAL A 1 90 ? 17.200 -44.971 17.782 1.00 51.66 90 VAL A O 1
ATOM 728 N N . ALA A 1 91 ? 16.835 -42.754 17.833 1.00 51.19 91 ALA A N 1
ATOM 729 C CA . ALA A 1 91 ? 15.679 -42.841 18.709 1.00 51.19 91 ALA A CA 1
ATOM 730 C C . ALA A 1 91 ? 14.571 -43.572 17.938 1.00 51.19 91 ALA A C 1
ATOM 732 O O . ALA A 1 91 ? 14.058 -43.057 16.941 1.00 51.19 91 ALA A O 1
ATOM 733 N N . LYS A 1 92 ? 14.247 -44.799 18.369 1.00 53.69 92 LYS A N 1
ATOM 734 C CA . LYS A 1 92 ? 13.112 -45.564 17.849 1.00 53.69 92 LYS A CA 1
ATOM 735 C C . LYS A 1 92 ? 11.862 -44.692 17.948 1.00 53.69 92 LYS A C 1
ATOM 737 O O . LYS A 1 92 ? 11.349 -44.465 19.040 1.00 53.69 92 LYS A O 1
ATOM 742 N N . ARG A 1 93 ? 11.359 -44.227 16.806 1.00 52.69 93 ARG A N 1
ATOM 743 C CA . ARG A 1 93 ? 9.972 -43.781 16.703 1.00 52.69 93 ARG A CA 1
ATOM 744 C C . ARG A 1 93 ? 9.109 -45.036 16.698 1.00 52.69 93 ARG A C 1
ATOM 746 O O . ARG A 1 93 ? 9.408 -45.988 15.986 1.00 52.69 93 ARG A O 1
ATOM 753 N N . SER A 1 94 ? 8.097 -45.053 17.552 1.00 47.28 94 SER A N 1
ATOM 754 C CA . SER A 1 94 ? 7.076 -46.093 17.580 1.00 47.28 94 SER A CA 1
ATOM 755 C C . SER A 1 94 ? 6.420 -46.225 16.205 1.00 47.28 94 SER A C 1
ATOM 757 O O . SER A 1 94 ? 5.999 -45.221 15.625 1.00 47.28 94 SER A O 1
ATOM 759 N N . ASP A 1 95 ? 6.316 -47.455 15.707 1.00 50.19 95 ASP A N 1
ATOM 760 C CA . ASP A 1 95 ? 5.565 -47.787 14.501 1.00 50.19 95 ASP A CA 1
ATOM 761 C C . ASP A 1 95 ? 4.074 -47.507 14.738 1.00 50.19 95 ASP A C 1
ATOM 763 O O . ASP A 1 95 ? 3.353 -48.330 15.304 1.00 50.19 95 ASP A O 1
ATOM 767 N N . TYR A 1 96 ? 3.581 -46.353 14.285 1.00 52.59 96 TYR A N 1
ATOM 768 C CA . TYR A 1 96 ? 2.144 -46.085 14.186 1.00 52.59 96 TYR A CA 1
ATOM 769 C C . TYR A 1 96 ? 1.558 -46.837 12.980 1.00 52.59 96 TYR A C 1
ATOM 771 O O . TYR A 1 96 ? 1.060 -46.242 12.031 1.00 52.59 96 TYR A O 1
ATOM 779 N N . SER A 1 97 ? 1.631 -48.169 13.005 1.00 57.16 97 SER A N 1
ATOM 780 C CA . SER A 1 97 ? 0.862 -49.050 12.118 1.00 57.16 97 SER A CA 1
ATOM 781 C C . SER A 1 97 ? -0.183 -49.819 12.923 1.00 57.16 97 SER A C 1
ATOM 783 O O . SER A 1 97 ? -0.245 -51.047 12.956 1.00 57.16 97 SER A O 1
ATOM 785 N N . ARG A 1 98 ? -1.041 -49.065 13.608 1.00 51.69 98 ARG A N 1
ATOM 786 C CA . ARG A 1 98 ? -2.390 -49.522 13.930 1.00 51.69 98 ARG A CA 1
ATOM 787 C C . ARG A 1 98 ? -3.271 -48.305 14.168 1.00 51.69 98 ARG A C 1
ATOM 789 O O . ARG A 1 98 ? -3.083 -47.590 15.145 1.00 51.69 98 ARG A O 1
ATOM 796 N N . LEU A 1 99 ? -4.181 -48.082 13.220 1.00 54.97 99 LEU A N 1
ATOM 797 C CA . LEU A 1 99 ? -5.353 -47.221 13.352 1.00 54.97 99 LEU A CA 1
ATOM 798 C C . LEU A 1 99 ? -5.979 -47.375 14.748 1.00 54.97 99 LEU A C 1
ATOM 800 O O . LEU A 1 99 ? -6.218 -48.498 15.198 1.00 54.97 99 LEU A O 1
ATOM 804 N N . PRO A 1 100 ? -6.347 -46.249 15.360 1.00 49.72 100 PRO A N 1
ATOM 805 C CA . PRO A 1 100 ? -7.716 -46.055 15.802 1.00 49.72 100 PRO A CA 1
ATOM 806 C C . PRO A 1 100 ? -8.373 -44.993 14.912 1.00 49.72 100 PRO A C 1
ATOM 808 O O . PRO A 1 100 ? -7.754 -43.983 14.576 1.00 49.72 100 PRO A O 1
ATOM 811 N N . ASP A 1 101 ? -9.619 -45.243 14.518 1.00 49.69 101 ASP A N 1
ATOM 812 C CA . ASP A 1 101 ? -10.456 -44.404 13.656 1.00 49.69 101 ASP A CA 1
ATOM 813 C C . ASP A 1 101 ? -10.756 -43.027 14.270 1.00 49.69 101 ASP A C 1
ATOM 815 O O . ASP A 1 101 ? -11.846 -42.758 14.777 1.00 49.69 101 ASP A O 1
ATOM 819 N N . SER A 1 102 ? -9.790 -42.114 14.257 1.00 51.97 102 SER A N 1
ATOM 820 C CA . SER A 1 102 ? -10.037 -40.705 14.571 1.00 51.97 102 SER A CA 1
ATOM 821 C C . SER A 1 102 ? -9.082 -39.820 13.781 1.00 51.97 102 SER A C 1
ATOM 823 O O . SER A 1 102 ? -8.075 -39.333 14.291 1.00 51.97 102 SER A O 1
ATOM 825 N N . SER A 1 103 ? -9.388 -39.611 12.502 1.00 49.59 103 SER A N 1
ATOM 826 C CA . SER A 1 103 ? -8.785 -38.508 11.756 1.00 49.59 103 SER A CA 1
ATOM 827 C C . SER A 1 103 ? -9.296 -37.184 12.339 1.00 49.59 103 SER A C 1
ATOM 829 O O . SER A 1 103 ? -10.510 -37.045 12.511 1.00 49.59 103 SER A O 1
ATOM 831 N N . PRO A 1 104 ? -8.435 -36.190 12.623 1.00 50.22 104 PRO A N 1
ATOM 832 C CA . PRO A 1 104 ? -8.922 -34.831 12.796 1.00 50.22 104 PRO A CA 1
ATOM 833 C C . PRO A 1 104 ? -9.569 -34.425 11.470 1.00 50.22 104 PRO A C 1
ATOM 835 O O . PRO A 1 104 ? -8.946 -34.540 10.413 1.00 50.22 104 PRO A O 1
ATOM 838 N N . LEU A 1 105 ? -10.845 -34.036 11.518 1.00 50.66 105 LEU A N 1
ATOM 839 C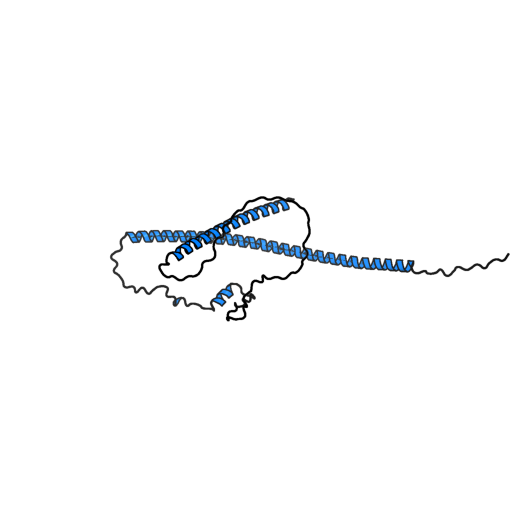 CA . LEU A 1 105 ? -11.577 -33.554 10.350 1.00 50.66 105 LEU A CA 1
ATOM 840 C C . LEU A 1 105 ? -10.727 -32.490 9.654 1.00 50.66 105 LEU A C 1
ATOM 842 O O . LEU A 1 105 ? -10.301 -31.522 10.285 1.00 50.66 105 LEU A O 1
ATOM 846 N N . SER A 1 106 ? -10.465 -32.682 8.362 1.00 52.94 106 SER A N 1
ATOM 847 C CA . SER A 1 106 ? -9.840 -31.666 7.527 1.00 52.94 106 SER A CA 1
ATOM 848 C C . SER A 1 106 ? -10.755 -30.445 7.517 1.00 52.94 106 SER A C 1
ATOM 850 O O . SER A 1 106 ? -11.778 -30.434 6.829 1.00 52.94 106 SER A O 1
ATOM 852 N N . ILE A 1 107 ? -10.419 -29.434 8.316 1.00 50.69 107 ILE A N 1
ATOM 853 C CA . ILE A 1 107 ? -11.035 -28.115 8.231 1.00 50.69 107 ILE A CA 1
ATOM 854 C C . ILE A 1 107 ? -10.583 -27.544 6.886 1.00 50.69 107 ILE A C 1
ATOM 856 O O . ILE A 1 107 ? -9.457 -27.076 6.733 1.00 50.69 107 ILE A O 1
ATOM 860 N N . ASN A 1 108 ? -11.438 -27.682 5.873 1.00 56.00 108 ASN A N 1
ATOM 861 C CA . ASN A 1 108 ? -11.275 -26.986 4.607 1.00 56.00 108 ASN A CA 1
ATOM 862 C C . ASN A 1 108 ? -11.460 -25.494 4.892 1.00 56.00 108 ASN A C 1
ATOM 864 O O . ASN A 1 108 ? -12.574 -25.042 5.122 1.00 56.00 108 ASN A O 1
ATOM 868 N N . PHE A 1 109 ? -10.366 -24.733 4.867 1.00 52.53 109 PHE A N 1
ATOM 869 C CA . PHE A 1 109 ? -10.352 -23.270 5.010 1.00 52.53 109 PHE A CA 1
ATOM 870 C C . PHE A 1 109 ? -10.868 -22.534 3.764 1.00 52.53 109 PHE A C 1
ATOM 872 O O . PHE A 1 109 ? -10.524 -21.378 3.527 1.00 52.53 109 PHE A O 1
ATOM 879 N N . VAL A 1 110 ? -11.666 -23.202 2.936 1.00 54.16 110 VAL A N 1
ATOM 880 C CA . VAL A 1 110 ? -12.308 -22.557 1.799 1.00 54.16 110 VAL A CA 1
ATOM 881 C C . VAL A 1 110 ? -13.656 -22.056 2.294 1.00 54.16 110 VAL A C 1
ATOM 883 O O . VAL A 1 110 ? -14.611 -22.817 2.380 1.00 54.16 110 VAL A O 1
ATOM 886 N N . ASP A 1 111 ? -13.660 -20.770 2.635 1.00 60.81 111 ASP A N 1
ATOM 887 C CA . ASP A 1 111 ? -14.840 -19.926 2.827 1.00 60.81 111 ASP A CA 1
ATOM 888 C C . ASP A 1 111 ? -15.688 -20.222 4.074 1.00 60.81 111 ASP A C 1
ATOM 890 O O . ASP A 1 111 ? -16.839 -20.638 4.006 1.00 60.81 111 ASP A O 1
ATOM 894 N N . ALA A 1 112 ? -15.099 -19.990 5.248 1.00 52.56 112 ALA A N 1
ATOM 895 C CA . ALA A 1 112 ? -15.850 -19.872 6.490 1.00 52.56 112 ALA A CA 1
ATOM 896 C C . ALA A 1 112 ? -15.468 -18.553 7.165 1.00 52.56 112 ALA A C 1
ATOM 898 O O . ALA A 1 112 ? -14.533 -18.480 7.966 1.00 52.56 112 ALA A O 1
ATOM 899 N N . THR A 1 113 ? -16.191 -17.487 6.832 1.00 57.34 113 THR A N 1
ATOM 900 C CA . THR A 1 113 ? -16.343 -16.347 7.738 1.00 57.34 113 THR A CA 1
ATOM 901 C C . THR A 1 113 ? -16.763 -16.879 9.110 1.00 57.34 113 THR A C 1
ATOM 903 O O . THR A 1 113 ? -17.597 -17.779 9.196 1.00 57.34 113 THR A O 1
ATOM 906 N N . GLY A 1 114 ? -16.154 -16.376 10.192 1.00 58.75 114 GLY A N 1
ATOM 907 C CA . GLY A 1 114 ? -16.250 -16.965 11.542 1.00 58.75 114 GLY A CA 1
ATOM 908 C C . GLY A 1 114 ? -17.671 -17.146 12.100 1.00 58.75 114 GLY A C 1
ATOM 909 O O . GLY A 1 114 ? -17.863 -17.870 13.076 1.00 58.75 114 GLY A O 1
ATOM 910 N N . GLU A 1 115 ? -18.659 -16.537 11.452 1.00 63.31 115 GLU A N 1
ATOM 911 C CA . GLU A 1 115 ? -20.091 -16.639 11.726 1.00 63.31 115 GLU A CA 1
ATOM 912 C C . GLU A 1 115 ? -20.657 -18.033 11.372 1.00 63.31 115 GLU A C 1
ATOM 914 O O . GLU A 1 115 ? -21.419 -18.612 12.151 1.00 63.31 115 GLU A O 1
ATOM 919 N N . ASP A 1 116 ? -20.199 -18.645 10.273 1.00 66.38 116 ASP A N 1
ATOM 920 C CA . ASP A 1 116 ? -20.690 -19.951 9.801 1.00 66.38 116 ASP A CA 1
ATOM 921 C C . ASP A 1 116 ? -20.091 -21.131 10.572 1.00 66.38 116 ASP A C 1
ATOM 923 O O . ASP A 1 116 ? -20.707 -22.195 10.689 1.00 66.38 116 ASP A O 1
ATOM 927 N N . LEU A 1 117 ? -18.912 -20.944 11.173 1.00 72.25 117 LEU A N 1
ATOM 928 C CA . LEU A 1 117 ? -18.274 -21.973 11.993 1.00 72.25 117 LEU A CA 1
ATOM 929 C C . LEU A 1 117 ? -19.099 -22.256 13.260 1.00 72.25 117 LEU A C 1
ATOM 931 O O . LEU A 1 117 ? -19.286 -23.411 13.645 1.00 72.25 117 LEU A O 1
ATOM 935 N N . TRP A 1 118 ? -19.642 -21.206 13.885 1.00 67.06 118 TRP A N 1
ATOM 936 C CA . TRP A 1 118 ? -20.490 -21.318 15.075 1.00 67.06 118 TRP A CA 1
ATOM 937 C C . TRP A 1 118 ? -21.838 -21.981 14.768 1.00 67.06 118 TRP A C 1
ATOM 939 O O . TRP A 1 118 ? -22.316 -22.803 15.555 1.00 67.06 118 TRP A O 1
ATOM 949 N N . LEU A 1 119 ? -22.435 -21.676 13.614 1.00 69.44 119 LEU A N 1
ATOM 950 C CA . LEU A 1 119 ? -23.673 -22.310 13.149 1.00 69.44 119 LEU A CA 1
ATOM 951 C C . LEU A 1 119 ? -23.455 -23.785 12.779 1.00 69.44 119 LEU A C 1
ATOM 953 O O . LEU A 1 119 ? -24.269 -24.638 13.146 1.00 69.44 119 LEU A O 1
ATOM 957 N N . GLY A 1 120 ? -22.330 -24.096 12.128 1.00 71.00 120 GLY A N 1
ATOM 958 C CA . GLY A 1 120 ? -21.934 -25.460 11.775 1.00 71.00 120 GLY A CA 1
ATOM 959 C C . GLY A 1 120 ? -21.679 -26.342 12.999 1.00 71.00 120 GLY A C 1
ATOM 960 O O . GLY A 1 120 ? -22.144 -27.483 13.045 1.00 71.00 120 GLY A O 1
ATOM 961 N N . LEU A 1 121 ? -21.015 -25.805 14.028 1.00 69.88 121 LEU A N 1
ATOM 962 C CA . LEU A 1 121 ? -20.772 -26.513 15.290 1.00 69.88 121 LEU A CA 1
ATOM 963 C C . LEU A 1 121 ? -22.056 -26.742 16.092 1.00 69.88 121 LEU A C 1
ATOM 965 O O . LEU A 1 121 ? -22.223 -27.809 16.682 1.00 69.88 121 LEU A O 1
ATOM 969 N N . ASN A 1 122 ? -22.990 -25.789 16.068 1.00 65.62 122 ASN A N 1
ATOM 970 C CA . ASN A 1 122 ? -24.265 -25.927 16.768 1.00 65.62 122 ASN A CA 1
ATOM 971 C C . ASN A 1 122 ? -25.333 -26.691 15.976 1.00 65.62 122 ASN A C 1
ATOM 973 O O . ASN A 1 122 ? -26.425 -26.876 16.499 1.00 65.62 122 ASN A O 1
ATOM 977 N N . LYS A 1 123 ? -25.058 -27.155 14.747 1.00 73.25 123 LYS A N 1
ATOM 978 C CA . LYS A 1 123 ? -26.005 -27.896 13.881 1.00 73.25 123 LYS A CA 1
ATOM 979 C C . LYS A 1 123 ? -27.418 -27.288 13.812 1.00 73.25 123 LYS A C 1
ATOM 981 O O . LYS A 1 123 ? -28.395 -28.019 13.664 1.00 73.25 123 LYS A O 1
ATOM 986 N N . GLY A 1 124 ? -27.552 -25.972 13.969 1.00 63.19 124 GLY A N 1
ATOM 987 C CA . GLY A 1 124 ? -28.865 -25.325 14.056 1.00 63.19 124 GLY A CA 1
ATOM 988 C C . GLY A 1 124 ? -29.731 -25.774 15.246 1.00 63.19 124 GLY A C 1
ATOM 989 O O . GLY A 1 124 ? -30.953 -25.658 15.173 1.00 63.19 124 GLY A O 1
ATOM 990 N N . CYS A 1 125 ? -29.142 -26.284 16.335 1.00 63.47 125 CYS A N 1
ATOM 991 C CA . CYS A 1 125 ? -29.839 -26.510 17.601 1.00 63.47 125 CYS A CA 1
ATOM 992 C C . CYS A 1 125 ? -30.280 -25.164 18.183 1.00 63.47 125 CYS A C 1
ATOM 994 O O . CYS A 1 125 ? -29.569 -24.521 18.952 1.00 63.47 125 CYS A O 1
ATOM 996 N N . ILE A 1 126 ? -31.484 -24.747 17.808 1.00 65.88 126 ILE A N 1
ATOM 997 C CA . ILE A 1 126 ? -32.208 -23.672 18.468 1.00 65.88 126 ILE A CA 1
ATOM 998 C C . ILE A 1 126 ? -32.852 -24.303 19.699 1.00 65.88 126 ILE A C 1
ATOM 1000 O O . ILE A 1 126 ? -33.860 -25.006 19.602 1.00 65.88 126 ILE A O 1
ATOM 1004 N N . THR A 1 127 ? -32.235 -24.117 20.863 1.00 68.25 127 THR A N 1
ATOM 1005 C CA . THR A 1 127 ? -32.862 -24.503 22.126 1.00 68.25 127 THR A CA 1
ATOM 1006 C C . THR A 1 127 ? -34.088 -23.624 22.325 1.00 68.25 127 THR A C 1
ATOM 1008 O O . THR A 1 127 ? -33.973 -22.405 22.423 1.00 68.25 127 THR A O 1
ATOM 1011 N N . ASP A 1 128 ? -35.259 -24.252 22.359 1.00 74.12 128 ASP A N 1
ATOM 1012 C CA . ASP A 1 128 ? -36.522 -23.608 22.701 1.00 74.12 128 ASP A CA 1
ATOM 1013 C C . ASP A 1 128 ? -36.405 -22.998 24.105 1.00 74.12 128 ASP A C 1
ATOM 1015 O O . ASP A 1 128 ? -36.359 -23.715 25.110 1.00 74.12 128 ASP A O 1
ATOM 1019 N N . LEU A 1 129 ? -36.274 -21.672 24.155 1.00 72.19 129 LEU A N 1
ATOM 1020 C CA . LEU A 1 129 ? -36.040 -20.924 25.388 1.00 72.19 129 LEU A CA 1
ATOM 1021 C C . LEU A 1 129 ? -37.207 -21.090 26.374 1.00 72.19 129 LEU A C 1
ATOM 1023 O O . LEU A 1 129 ? -36.973 -21.057 27.579 1.00 72.19 129 LEU A O 1
ATOM 1027 N N . ASP A 1 130 ? -38.419 -21.390 25.892 1.00 71.56 130 ASP A N 1
ATOM 1028 C CA . ASP A 1 130 ? -39.592 -21.637 26.739 1.00 71.56 130 ASP A CA 1
ATOM 1029 C C . ASP A 1 130 ? -39.507 -22.981 27.485 1.00 71.56 130 ASP A C 1
ATOM 1031 O O . ASP A 1 130 ? -40.176 -23.190 28.502 1.00 71.56 130 ASP A O 1
ATOM 1035 N N . LYS A 1 131 ? -38.648 -23.903 27.027 1.00 69.81 131 LYS A N 1
ATOM 1036 C CA . LYS A 1 131 ? -38.368 -25.174 27.719 1.00 69.81 131 LYS A CA 1
ATOM 1037 C C . LYS A 1 131 ? -37.280 -25.053 28.777 1.00 69.81 131 LYS A C 1
ATOM 1039 O O . LYS A 1 131 ? -37.168 -25.936 29.629 1.00 69.81 131 LYS A O 1
ATOM 1044 N N . LEU A 1 132 ? -36.499 -23.975 28.765 1.00 68.75 132 LEU A N 1
ATOM 1045 C CA . LEU A 1 132 ? -35.545 -23.669 29.823 1.00 68.75 132 LEU A CA 1
ATOM 1046 C C . LEU A 1 132 ? -36.307 -23.019 30.983 1.00 68.75 132 LEU A C 1
ATOM 1048 O O . LEU A 1 132 ? -36.286 -21.806 31.171 1.00 68.75 132 LEU A O 1
ATOM 1052 N N . GLN A 1 133 ? -37.007 -23.831 31.781 1.00 64.19 133 GLN A N 1
ATOM 1053 C CA . GLN A 1 133 ? -37.538 -23.370 33.063 1.00 64.19 133 GLN A CA 1
ATOM 1054 C C . GLN A 1 133 ? -36.367 -22.989 33.984 1.00 64.19 133 GLN A C 1
ATOM 1056 O O . GLN A 1 133 ? -35.830 -23.818 34.712 1.00 64.19 133 GLN A O 1
ATOM 1061 N N . MET A 1 134 ? -35.967 -21.717 33.952 1.00 66.81 134 MET A N 1
ATOM 1062 C CA . MET A 1 134 ? -34.904 -21.151 34.796 1.00 66.81 134 MET A CA 1
ATOM 1063 C C . MET A 1 134 ? -35.365 -20.878 36.233 1.00 66.81 134 MET A C 1
ATOM 1065 O O . MET A 1 134 ? -34.577 -20.462 37.081 1.00 66.81 134 MET A O 1
ATOM 1069 N N . THR A 1 135 ? -36.644 -21.097 36.530 1.00 65.12 135 THR A N 1
ATOM 1070 C CA . THR A 1 135 ? -37.214 -20.884 37.859 1.00 65.12 135 THR A CA 1
ATOM 1071 C C . THR A 1 135 ? -37.778 -22.209 38.361 1.00 65.12 135 THR A C 1
ATOM 1073 O O . THR A 1 135 ? -38.787 -22.671 37.823 1.00 65.12 135 THR A O 1
ATOM 1076 N N . PRO A 1 136 ? -37.170 -22.843 39.384 1.00 52.75 136 PRO A N 1
ATOM 1077 C CA . PRO A 1 136 ? -37.799 -23.964 40.067 1.00 52.75 136 PRO A CA 1
ATOM 1078 C C . PRO A 1 136 ? -39.174 -23.495 40.533 1.00 52.75 136 PRO A C 1
ATOM 1080 O O . PRO A 1 136 ? -39.266 -22.441 41.162 1.00 52.75 136 PRO A O 1
ATOM 1083 N N . GLY A 1 137 ? -40.230 -24.231 40.183 1.00 57.66 137 GLY A N 1
ATOM 1084 C CA . GLY A 1 137 ? -41.611 -23.860 40.479 1.00 57.66 137 GLY A CA 1
ATOM 1085 C C . GLY A 1 137 ? -41.824 -23.597 41.968 1.00 57.66 137 GLY A C 1
ATOM 1086 O O . GLY A 1 137 ? -42.135 -24.510 42.734 1.00 57.66 137 GLY A O 1
ATOM 1087 N N . LEU A 1 138 ? -41.681 -22.337 42.378 1.00 54.44 138 LEU A N 1
ATOM 1088 C CA . LEU A 1 138 ? -42.083 -21.853 43.685 1.00 54.44 138 LEU A CA 1
ATOM 1089 C C . LEU A 1 138 ? -43.606 -21.890 43.696 1.00 54.44 138 LEU A C 1
ATOM 1091 O O . LEU A 1 138 ? -44.282 -20.956 43.269 1.00 54.44 138 LEU A O 1
ATOM 1095 N N . LYS A 1 139 ? -44.157 -23.007 44.174 1.00 52.22 139 LYS A N 1
ATOM 1096 C CA . LYS A 1 139 ? -45.534 -23.036 44.654 1.00 52.22 139 LYS A CA 1
ATOM 1097 C C . LYS A 1 139 ? -45.635 -21.970 45.738 1.00 52.22 139 LYS A C 1
ATOM 1099 O O . LYS A 1 139 ? -45.123 -22.152 46.841 1.00 52.22 139 LYS A O 1
ATOM 1104 N N . ALA A 1 140 ? -46.260 -20.850 45.391 1.00 49.22 140 ALA A N 1
ATOM 1105 C CA . ALA A 1 140 ? -46.608 -19.781 46.306 1.00 49.22 140 ALA A CA 1
ATOM 1106 C C . ALA A 1 140 ? -47.655 -20.301 47.300 1.00 49.22 140 ALA A C 1
ATOM 1108 O O . ALA A 1 140 ? -48.852 -20.074 47.155 1.00 49.22 140 ALA A O 1
ATOM 1109 N N . ASN A 1 141 ? -47.196 -21.026 48.316 1.00 49.94 141 ASN A N 1
ATOM 1110 C CA . ASN A 1 141 ? -47.941 -21.157 49.551 1.00 49.94 141 ASN A CA 1
ATOM 1111 C C . ASN A 1 141 ? -47.765 -19.823 50.275 1.00 49.94 141 ASN A C 1
ATOM 1113 O O . ASN A 1 141 ? -46.685 -19.515 50.775 1.00 49.94 141 ASN A O 1
ATOM 1117 N N . SER A 1 142 ? -48.813 -19.003 50.255 1.00 53.91 142 SER A N 1
ATOM 1118 C CA . SER A 1 142 ? -48.890 -17.740 50.982 1.00 53.91 142 SER A CA 1
ATOM 1119 C C . SER A 1 142 ? -48.596 -17.972 52.466 1.00 53.91 142 SER A C 1
ATOM 1121 O O . SER A 1 142 ? -49.420 -18.540 53.185 1.00 53.91 142 SER A O 1
ATOM 1123 N N . VAL A 1 143 ? -47.422 -17.542 52.923 1.00 49.12 143 VAL A N 1
ATOM 1124 C CA . VAL A 1 143 ? -47.078 -17.480 54.348 1.00 49.12 143 VAL A CA 1
ATOM 1125 C C . VAL A 1 143 ? -47.576 -16.135 54.902 1.00 49.12 143 VAL A C 1
ATOM 1127 O O . VAL A 1 143 ? -47.445 -15.124 54.206 1.00 49.12 143 VAL A O 1
ATOM 1130 N N . PRO A 1 144 ? -48.160 -16.074 56.116 1.00 47.88 144 PRO A N 1
ATOM 1131 C CA . PRO A 1 144 ? -48.717 -14.838 56.649 1.00 47.88 144 PRO A CA 1
ATOM 1132 C C . PRO A 1 144 ? -47.630 -13.789 56.892 1.00 47.88 144 PRO A C 1
ATOM 1134 O O . PRO A 1 144 ? -46.638 -14.022 57.583 1.00 47.88 144 PRO A O 1
ATOM 1137 N N . SER A 1 145 ? -47.876 -12.604 56.342 1.00 51.56 145 SER A N 1
ATOM 1138 C CA . SER A 1 145 ? -47.128 -11.373 56.568 1.00 51.56 145 SER A CA 1
ATOM 1139 C C . SER A 1 145 ? -47.313 -10.890 58.010 1.00 51.56 145 SER A C 1
ATOM 1141 O O . SER A 1 145 ? -48.175 -10.054 58.275 1.00 51.56 145 SER A O 1
ATOM 1143 N N . SER A 1 146 ? -46.521 -11.388 58.961 1.00 49.72 146 SER A N 1
ATOM 1144 C CA . SER A 1 146 ? -46.467 -10.758 60.288 1.00 49.72 146 SER A CA 1
ATOM 1145 C C . SER A 1 146 ? -45.128 -10.859 61.018 1.00 49.72 146 SER A C 1
ATOM 1147 O O . SER A 1 146 ? -45.132 -10.857 62.237 1.00 49.72 146 SER A O 1
ATOM 1149 N N . TYR A 1 147 ? -43.983 -10.917 60.335 1.00 47.09 147 TYR A N 1
ATOM 1150 C CA . TYR A 1 147 ? -42.677 -10.687 60.977 1.00 47.09 147 TYR A CA 1
ATOM 1151 C C . TYR A 1 147 ? -41.682 -10.099 59.967 1.00 47.09 147 TYR A C 1
ATOM 1153 O O . TYR A 1 147 ? -40.735 -10.758 59.551 1.00 47.09 147 TYR A O 1
ATOM 1161 N N . ILE A 1 148 ? -41.891 -8.847 59.547 1.00 47.12 148 ILE A N 1
ATOM 1162 C CA . ILE A 1 148 ? -40.840 -8.081 58.861 1.00 47.12 148 ILE A CA 1
ATOM 1163 C C . ILE A 1 148 ? -40.210 -7.149 59.892 1.00 47.12 148 ILE A C 1
ATOM 1165 O O . ILE A 1 148 ? -40.781 -6.131 60.275 1.00 47.12 148 ILE A O 1
ATOM 1169 N N . SER A 1 149 ? -39.024 -7.537 60.360 1.00 51.84 149 SER A N 1
ATOM 1170 C CA . SER A 1 149 ? -38.132 -6.660 61.115 1.00 51.84 149 SER A CA 1
ATOM 1171 C C . SER A 1 149 ? -37.726 -5.462 60.233 1.00 51.84 149 SER A C 1
ATOM 1173 O O . SER A 1 149 ? -37.278 -5.688 59.103 1.00 51.84 149 SER A O 1
ATOM 1175 N N . PRO A 1 150 ? -37.825 -4.200 60.704 1.00 54.78 150 PRO A N 1
ATOM 1176 C CA . PRO A 1 150 ? -37.537 -3.003 59.897 1.00 54.78 150 PRO A CA 1
ATOM 1177 C C . PRO A 1 150 ? -36.086 -2.911 59.402 1.00 54.78 150 PRO A C 1
ATOM 1179 O O . PRO A 1 150 ? -35.783 -2.139 58.498 1.00 54.78 150 PRO A O 1
ATOM 1182 N N . VAL A 1 151 ? -35.182 -3.699 59.988 1.00 49.97 151 VAL A N 1
ATOM 1183 C CA . VAL A 1 151 ? -33.739 -3.659 59.716 1.00 49.97 151 VAL A CA 1
ATOM 1184 C C . VAL A 1 151 ? -33.395 -4.213 58.323 1.00 49.97 151 VAL A C 1
ATOM 1186 O O . VAL A 1 151 ? -32.487 -3.704 57.673 1.00 49.97 151 VAL A O 1
ATOM 1189 N N . LEU A 1 152 ? -34.158 -5.185 57.806 1.00 51.31 152 LEU A N 1
ATOM 1190 C CA . LEU A 1 152 ? -33.896 -5.800 56.493 1.00 51.31 152 LEU A CA 1
ATOM 1191 C C . LEU A 1 152 ? -34.346 -4.917 55.310 1.00 51.31 152 LEU A C 1
ATOM 1193 O O . LEU A 1 152 ? -33.738 -4.957 54.243 1.00 51.31 152 LEU A O 1
ATOM 1197 N N . SER A 1 153 ? -35.371 -4.074 55.493 1.00 52.44 153 SER A N 1
ATOM 1198 C CA . SER A 1 153 ? -35.899 -3.210 54.421 1.00 52.44 153 SER A CA 1
ATOM 1199 C C . SER A 1 153 ? -34.968 -2.041 54.075 1.00 52.44 153 SER A C 1
ATOM 1201 O O . SER A 1 153 ? -34.983 -1.558 52.941 1.00 52.44 153 SER A O 1
ATOM 1203 N N . SER A 1 154 ? -34.179 -1.572 55.040 1.00 56.12 154 SER A N 1
ATOM 1204 C CA . SER A 1 154 ? -33.213 -0.481 54.868 1.00 56.12 154 SER A CA 1
ATOM 1205 C C . SER A 1 154 ? -31.974 -0.951 54.107 1.00 56.12 154 SER A C 1
ATOM 1207 O O . SER A 1 154 ? -31.465 -0.235 53.249 1.00 56.12 154 SER A O 1
ATOM 1209 N N . GLN A 1 155 ? -31.526 -2.177 54.391 1.00 55.03 155 GLN A N 1
ATOM 1210 C CA . GLN A 1 155 ? -30.349 -2.794 53.780 1.00 55.03 155 GLN A CA 1
ATOM 1211 C C . GLN A 1 155 ? -30.565 -3.069 52.284 1.00 55.03 155 GLN A C 1
ATOM 1213 O O . GLN A 1 155 ? -29.734 -2.686 51.464 1.00 55.03 155 GLN A O 1
ATOM 1218 N N . ALA A 1 156 ? -31.731 -3.616 51.920 1.00 55.47 156 ALA A N 1
ATOM 1219 C CA . ALA A 1 156 ? -32.087 -3.896 50.529 1.00 55.47 156 ALA A CA 1
ATOM 1220 C C . ALA A 1 156 ? -32.178 -2.622 49.663 1.00 55.47 156 ALA A C 1
ATOM 1222 O O . ALA A 1 156 ? -31.690 -2.603 48.537 1.00 55.47 156 ALA A O 1
ATOM 1223 N N . LYS A 1 157 ? -32.736 -1.517 50.184 1.00 57.66 157 LYS A N 1
ATOM 1224 C CA . LYS A 1 157 ? -32.779 -0.229 49.456 1.00 57.66 157 LYS A CA 1
ATOM 1225 C C . LYS A 1 157 ? -31.390 0.372 49.221 1.00 57.66 157 LYS A C 1
ATOM 1227 O O . LYS A 1 157 ? -31.168 0.993 48.185 1.00 57.66 157 LYS A O 1
ATOM 1232 N N . LEU A 1 158 ? -30.469 0.189 50.166 1.00 60.62 158 LEU A N 1
ATOM 1233 C CA . LEU A 1 158 ? -29.103 0.709 50.077 1.00 60.62 158 LEU A CA 1
ATOM 1234 C C . LEU A 1 158 ? -28.224 -0.118 49.119 1.00 60.62 158 LEU A C 1
ATOM 1236 O O . LEU A 1 158 ? -27.319 0.415 48.483 1.00 60.62 158 LEU A O 1
ATOM 1240 N N . GLU A 1 159 ? -28.489 -1.419 48.991 1.00 59.59 159 GLU A N 1
ATOM 1241 C CA . GLU A 1 159 ? -27.829 -2.299 48.014 1.00 59.59 159 GLU A CA 1
ATOM 1242 C C . GLU A 1 159 ? -28.334 -2.086 46.583 1.00 59.59 159 GLU A C 1
ATOM 1244 O O . GLU A 1 159 ? -27.516 -2.035 45.669 1.00 59.59 159 GLU A O 1
ATOM 1249 N N . ILE A 1 160 ? -29.638 -1.854 46.386 1.00 62.50 160 ILE A N 1
ATOM 1250 C CA . ILE A 1 160 ? -30.209 -1.523 45.067 1.00 62.50 160 ILE A CA 1
ATOM 1251 C C . ILE A 1 160 ? -29.632 -0.203 44.525 1.00 62.50 160 ILE A C 1
ATOM 1253 O O . ILE A 1 160 ? -29.317 -0.114 43.340 1.00 62.50 160 ILE A O 1
ATOM 1257 N N . GLY A 1 161 ? -29.436 0.806 45.385 1.00 63.66 161 GLY A N 1
ATOM 1258 C CA . GLY A 1 161 ? -28.786 2.064 44.996 1.00 63.66 161 GLY A CA 1
ATOM 1259 C C . GLY A 1 161 ? -27.328 1.874 44.562 1.00 63.66 161 GLY A C 1
ATOM 1260 O O . GLY A 1 161 ? -26.928 2.376 43.516 1.00 63.66 161 GLY A O 1
ATOM 1261 N N . ARG A 1 162 ? -26.553 1.075 45.309 1.00 64.88 162 ARG A N 1
ATOM 1262 C CA . ARG A 1 162 ? -25.146 0.786 44.975 1.00 64.88 162 ARG A CA 1
ATOM 1263 C C . ARG A 1 162 ? -24.982 -0.040 43.697 1.00 64.88 162 ARG A C 1
ATOM 1265 O O . ARG A 1 162 ? -24.045 0.212 42.947 1.00 64.88 162 ARG A O 1
ATOM 1272 N N . ALA A 1 163 ? -25.884 -0.987 43.435 1.00 63.84 163 ALA A N 1
ATOM 1273 C CA . ALA A 1 163 ? -25.878 -1.775 42.200 1.00 63.84 163 ALA A CA 1
ATOM 1274 C C . ALA A 1 163 ? -26.219 -0.918 40.964 1.00 63.84 163 ALA A C 1
ATOM 1276 O O . ALA A 1 163 ? -25.556 -1.011 39.933 1.00 63.84 163 ALA A O 1
ATOM 1277 N N . ALA A 1 164 ? -27.197 -0.013 41.083 1.00 69.38 164 ALA A N 1
ATOM 1278 C CA . ALA A 1 164 ? -27.545 0.912 40.006 1.00 69.38 164 ALA A CA 1
ATOM 1279 C C . ALA A 1 164 ? -26.410 1.909 39.690 1.00 69.38 164 ALA A C 1
ATOM 1281 O O . ALA A 1 164 ? -26.169 2.232 38.526 1.00 69.38 164 ALA A O 1
ATOM 1282 N N . GLU A 1 165 ? -25.673 2.367 40.708 1.00 70.25 165 GLU A N 1
ATOM 1283 C CA . GLU A 1 165 ? -24.488 3.218 40.528 1.00 70.25 165 GLU A CA 1
ATOM 1284 C C . GLU A 1 165 ? -23.331 2.475 39.840 1.00 70.25 165 GLU A C 1
ATOM 1286 O O . GLU A 1 165 ? -22.661 3.052 38.977 1.00 70.25 165 GLU A O 1
ATOM 1291 N N . SER A 1 166 ? -23.104 1.194 40.164 1.00 77.00 166 SER A N 1
ATOM 1292 C CA . SER A 1 166 ? -22.091 0.388 39.471 1.00 77.00 166 SER A CA 1
ATOM 1293 C C . SER A 1 166 ? -22.446 0.128 38.008 1.00 77.00 166 SER A C 1
ATOM 1295 O O . SER A 1 166 ? -21.561 0.209 37.156 1.00 77.00 166 SER A O 1
ATOM 1297 N N . ASP A 1 167 ? -23.724 -0.099 37.699 1.00 83.25 167 ASP A N 1
ATOM 1298 C CA . ASP A 1 167 ? -24.191 -0.315 36.325 1.00 83.25 167 ASP A CA 1
ATOM 1299 C C . ASP A 1 167 ? -24.075 0.958 35.478 1.00 83.25 167 ASP A C 1
ATOM 1301 O O . ASP A 1 167 ? -23.632 0.905 34.328 1.00 83.25 167 ASP A O 1
ATOM 1305 N N . HIS A 1 168 ? -24.399 2.124 36.050 1.00 87.69 168 HIS A N 1
ATOM 1306 C CA . HIS A 1 168 ? -24.209 3.410 35.376 1.00 87.69 168 HIS A CA 1
ATOM 1307 C C . HIS A 1 168 ? -22.732 3.659 35.048 1.00 87.69 168 HIS A C 1
ATOM 1309 O O . HIS A 1 168 ? -22.392 4.018 33.920 1.00 87.69 168 HIS A O 1
ATOM 1315 N N . LYS A 1 169 ? -21.838 3.430 36.016 1.00 90.88 169 LYS A N 1
ATOM 1316 C CA . LYS A 1 169 ? -20.395 3.624 35.828 1.00 90.88 169 LYS A CA 1
ATOM 1317 C C . LYS A 1 169 ? -19.817 2.656 34.795 1.00 90.88 169 LYS A C 1
ATOM 1319 O O . LYS A 1 169 ? -18.972 3.039 33.993 1.00 90.88 169 LYS A O 1
ATOM 1324 N N . LEU A 1 170 ? -20.289 1.411 34.787 1.00 91.06 170 LEU A N 1
ATOM 1325 C CA . LEU A 1 170 ? -19.903 0.421 33.789 1.00 91.06 170 LEU A CA 1
ATOM 1326 C C . LEU A 1 170 ? -20.356 0.838 32.382 1.00 91.06 170 LEU A C 1
ATOM 1328 O O . LEU A 1 170 ? -19.568 0.772 31.440 1.00 91.06 170 LEU A O 1
ATOM 1332 N N . LYS A 1 171 ? -21.599 1.312 32.245 1.00 93.75 171 LYS A N 1
ATOM 1333 C CA . LYS A 1 171 ? -22.136 1.821 30.978 1.00 93.75 171 LYS A CA 1
ATOM 1334 C C . LYS A 1 171 ? -21.309 2.988 30.436 1.00 93.75 171 LYS A C 1
ATOM 1336 O O . LYS A 1 171 ? -20.972 2.986 29.258 1.00 93.75 171 LYS A O 1
ATOM 1341 N N . GLU A 1 172 ? -20.940 3.932 31.296 1.00 93.06 172 GLU A N 1
ATOM 1342 C CA . GLU A 1 172 ? -20.104 5.077 30.923 1.00 93.06 172 GLU A CA 1
ATOM 1343 C C . GLU A 1 172 ? -18.726 4.635 30.400 1.00 93.06 172 GLU A C 1
ATOM 1345 O O . GLU A 1 172 ? -18.266 5.126 29.370 1.00 93.06 172 GLU A O 1
ATOM 1350 N N . VAL A 1 173 ? -18.091 3.652 31.049 1.00 94.31 173 VAL A N 1
ATOM 1351 C CA . VAL A 1 173 ? -16.809 3.088 30.589 1.00 94.31 173 VAL A CA 1
ATOM 1352 C C . VAL A 1 173 ? -16.948 2.418 29.219 1.00 94.31 173 VAL A C 1
ATOM 1354 O O . VAL A 1 173 ? -16.086 2.598 28.357 1.00 94.31 173 VAL A O 1
ATOM 1357 N N . TYR A 1 174 ? -18.026 1.665 28.986 1.00 90.00 174 TYR A N 1
ATOM 1358 C CA . TYR A 1 174 ? -18.275 1.055 27.678 1.00 90.00 174 TYR A CA 1
ATOM 1359 C C . TYR A 1 174 ? -18.511 2.101 26.590 1.00 90.00 174 TYR A C 1
ATOM 1361 O O . TYR A 1 174 ? -17.949 1.978 25.508 1.00 90.00 174 TYR A O 1
ATOM 1369 N N . GLU A 1 175 ? -19.279 3.148 26.879 1.00 95.50 175 GLU A N 1
ATOM 1370 C CA . GLU A 1 175 ? -19.555 4.225 25.928 1.00 95.50 175 GLU A CA 1
ATOM 1371 C C . GLU A 1 175 ? -18.283 5.001 25.566 1.00 95.50 175 GLU A C 1
ATOM 1373 O O . GLU A 1 175 ? -18.002 5.228 24.389 1.00 95.50 175 GLU A O 1
ATOM 1378 N N . GLN A 1 176 ? -17.440 5.315 26.554 1.00 95.06 176 GLN A N 1
ATOM 1379 C CA . GLN A 1 176 ? -16.124 5.911 26.310 1.00 95.06 176 GLN A CA 1
ATOM 1380 C C . GLN A 1 176 ? -15.244 5.011 25.434 1.00 95.06 176 GLN A C 1
ATOM 1382 O O . GLN A 1 176 ? -14.596 5.500 24.507 1.00 95.06 176 GLN A O 1
ATOM 1387 N N . ARG A 1 177 ? -15.250 3.697 25.685 1.00 95.19 177 ARG A N 1
ATOM 1388 C CA . ARG A 1 177 ? -14.490 2.728 24.888 1.00 95.19 177 ARG A CA 1
ATOM 1389 C C . ARG A 1 177 ? -15.013 2.618 23.456 1.00 95.19 177 ARG A C 1
ATOM 1391 O O . ARG A 1 177 ? -14.206 2.579 22.533 1.00 95.19 177 ARG A O 1
ATOM 1398 N N . CYS A 1 178 ? -16.329 2.601 23.259 1.00 90.81 178 CYS A N 1
ATOM 1399 C CA . CYS A 1 178 ? -16.941 2.609 21.931 1.00 90.81 178 CYS A CA 1
ATOM 1400 C C . CYS A 1 178 ? -16.561 3.873 21.154 1.00 90.81 178 CYS A C 1
ATOM 1402 O O . CYS A 1 178 ? -16.098 3.770 20.023 1.00 90.81 178 CYS A O 1
ATOM 1404 N N . ASN A 1 179 ? -16.650 5.043 21.789 1.00 92.81 179 ASN A N 1
ATOM 1405 C CA . ASN A 1 179 ? -16.273 6.314 21.169 1.00 92.81 179 ASN A CA 1
ATOM 1406 C C . ASN A 1 179 ? -14.780 6.374 20.809 1.00 92.81 179 ASN A C 1
ATOM 1408 O O . ASN A 1 179 ? -14.406 6.959 19.794 1.00 92.81 179 ASN A O 1
ATOM 1412 N N . ALA A 1 180 ? -13.910 5.794 21.641 1.00 94.94 180 ALA A N 1
ATOM 1413 C CA . ALA A 1 180 ? -12.482 5.702 21.348 1.00 94.94 180 ALA A CA 1
ATOM 1414 C C . ALA A 1 180 ? -12.214 4.794 20.137 1.00 94.94 180 ALA A C 1
ATOM 1416 O O . ALA A 1 180 ? -11.525 5.210 19.208 1.00 94.94 180 ALA A O 1
ATOM 1417 N N . LEU A 1 181 ? -12.824 3.604 20.114 1.00 92.56 181 LEU A N 1
ATOM 1418 C CA . LEU A 1 181 ? -12.700 2.655 19.004 1.00 92.56 181 LEU A CA 1
ATOM 1419 C C . LEU A 1 181 ? -13.258 3.216 17.693 1.00 92.56 181 LEU A C 1
ATOM 1421 O O . LEU A 1 181 ? -12.693 2.970 16.634 1.00 92.56 181 LEU A O 1
ATOM 1425 N N . GLU A 1 182 ? -14.345 3.984 17.741 1.00 93.88 182 GLU A N 1
ATOM 1426 C CA . GLU A 1 182 ? -14.924 4.607 16.550 1.00 93.88 182 GLU A CA 1
ATOM 1427 C C . GLU A 1 182 ? -13.974 5.641 15.930 1.00 93.88 182 GLU A C 1
ATOM 1429 O O . GLU A 1 182 ? -13.775 5.637 14.714 1.00 93.88 182 GLU A O 1
ATOM 1434 N N . LYS A 1 183 ? -13.317 6.464 16.759 1.00 96.19 183 LYS A N 1
ATOM 1435 C CA . LYS A 1 183 ? -12.293 7.422 16.305 1.00 96.19 183 LYS A CA 1
ATOM 1436 C C . LYS A 1 183 ? -11.068 6.729 15.713 1.00 96.19 183 LYS A C 1
ATOM 1438 O O . LYS A 1 183 ? -10.525 7.182 14.708 1.00 96.19 183 LYS A O 1
ATOM 1443 N N . GLU A 1 184 ? -10.636 5.633 16.325 1.00 95.75 184 GLU A N 1
ATOM 1444 C CA . GLU A 1 184 ? -9.536 4.822 15.805 1.00 95.75 184 GLU A CA 1
ATOM 1445 C C . GLU A 1 184 ? -9.914 4.194 14.457 1.00 95.75 184 GLU A C 1
ATOM 1447 O O . GLU A 1 184 ? -9.161 4.279 13.491 1.00 95.75 184 GLU A O 1
ATOM 1452 N N . CYS A 1 185 ? -11.134 3.665 14.341 1.00 90.81 185 CYS A N 1
ATOM 1453 C CA . CYS A 1 185 ? -11.654 3.125 13.089 1.00 90.81 185 CYS A CA 1
ATOM 1454 C C . CYS A 1 185 ? -11.770 4.190 11.988 1.00 90.81 185 CYS A C 1
ATOM 1456 O O . CYS A 1 185 ? -11.514 3.879 10.822 1.00 90.81 185 CYS A O 1
ATOM 1458 N N . SER A 1 186 ? -12.159 5.428 12.316 1.00 93.31 186 SER A N 1
ATOM 1459 C CA . SER A 1 186 ? -12.168 6.518 11.333 1.00 93.31 186 SER A CA 1
ATOM 1460 C C . SER A 1 186 ? -10.755 6.886 10.892 1.00 93.31 186 SER A C 1
ATOM 1462 O O . SER A 1 186 ? -10.512 6.999 9.695 1.00 93.31 186 SER A O 1
ATOM 1464 N N . PHE A 1 187 ? -9.812 6.976 11.833 1.00 96.38 187 PHE A N 1
ATOM 1465 C CA . PHE A 1 187 ? -8.414 7.285 11.536 1.00 96.38 187 PHE A CA 1
ATOM 1466 C C . PHE A 1 187 ? -7.772 6.218 10.639 1.00 96.38 187 PHE A C 1
ATOM 1468 O O . PHE A 1 187 ? -7.229 6.535 9.584 1.00 96.38 187 PHE A O 1
ATOM 1475 N N . LEU A 1 188 ? -7.915 4.939 10.998 1.00 94.81 188 LEU A N 1
ATOM 1476 C CA . LEU A 1 188 ? -7.389 3.825 10.205 1.00 94.81 188 LEU A CA 1
ATOM 1477 C C . LEU A 1 188 ? -8.018 3.761 8.812 1.00 94.81 188 LEU A C 1
ATOM 1479 O O . LEU A 1 188 ? -7.364 3.360 7.853 1.00 94.81 188 LEU A O 1
ATOM 1483 N N . ARG A 1 189 ? -9.287 4.155 8.673 1.00 94.25 189 ARG A N 1
ATOM 1484 C CA . ARG A 1 189 ? -9.942 4.229 7.365 1.00 94.25 189 ARG A CA 1
ATOM 1485 C C . ARG A 1 189 ? -9.312 5.306 6.491 1.00 94.25 189 ARG A C 1
ATOM 1487 O O . ARG A 1 189 ? -8.999 5.014 5.341 1.00 94.25 189 ARG A O 1
ATOM 1494 N N . GLU A 1 190 ? -9.108 6.500 7.037 1.00 97.19 190 GLU A N 1
ATOM 1495 C CA . GLU A 1 190 ? -8.455 7.610 6.337 1.00 97.19 190 GLU A CA 1
ATOM 1496 C C . GLU A 1 190 ? -7.016 7.255 5.944 1.00 97.19 190 GLU A C 1
ATOM 1498 O O . GLU A 1 190 ? -6.620 7.467 4.798 1.00 97.19 190 GLU A O 1
ATOM 1503 N N . GLU A 1 191 ? -6.249 6.641 6.849 1.00 97.06 191 GLU A N 1
ATOM 1504 C CA . GLU A 1 191 ? -4.892 6.170 6.560 1.00 97.06 191 GLU A CA 1
ATOM 1505 C C . GLU A 1 191 ? -4.890 5.094 5.467 1.00 97.06 191 GLU A C 1
ATOM 1507 O O . GLU A 1 191 ? -4.124 5.182 4.507 1.00 97.06 191 GLU A O 1
ATOM 1512 N N . LYS A 1 192 ? -5.791 4.109 5.555 1.00 96.12 192 LYS A N 1
ATOM 1513 C CA . LYS A 1 192 ? -5.938 3.056 4.544 1.00 96.12 192 LYS A CA 1
ATOM 1514 C C . LYS A 1 192 ? -6.309 3.637 3.177 1.00 96.12 192 LYS A C 1
ATOM 1516 O O . LYS A 1 192 ? -5.782 3.178 2.165 1.00 96.12 192 LYS A O 1
ATOM 1521 N N . ASP A 1 193 ? -7.197 4.628 3.126 1.00 96.81 193 ASP A N 1
ATOM 1522 C CA . ASP A 1 193 ? -7.585 5.290 1.876 1.00 96.81 193 ASP A CA 1
ATOM 1523 C C . ASP A 1 193 ? -6.424 6.129 1.301 1.00 96.81 193 ASP A C 1
ATOM 1525 O O . ASP A 1 193 ? -6.147 6.051 0.102 1.00 96.81 193 ASP A O 1
ATOM 1529 N N . SER A 1 194 ? -5.672 6.838 2.151 1.00 97.94 194 SER A N 1
ATOM 1530 C CA . SER A 1 194 ? -4.455 7.575 1.772 1.00 97.94 194 SER A CA 1
ATOM 1531 C C . SER A 1 194 ? -3.368 6.651 1.204 1.00 97.94 194 SER A C 1
ATOM 1533 O O . SER A 1 194 ? -2.827 6.895 0.122 1.00 97.94 194 SER A O 1
ATOM 1535 N N . LEU A 1 195 ? -3.095 5.528 1.877 1.00 97.38 195 LEU A N 1
ATOM 1536 C CA . LEU A 1 195 ? -2.139 4.520 1.414 1.00 97.38 195 LEU A CA 1
ATOM 1537 C C . LEU A 1 195 ? -2.586 3.865 0.104 1.00 97.38 195 LEU A C 1
ATOM 1539 O O . LEU A 1 195 ? -1.760 3.634 -0.779 1.00 97.38 195 LEU A O 1
ATOM 1543 N N . ALA A 1 196 ? -3.883 3.590 -0.054 1.00 97.94 196 ALA A N 1
ATOM 1544 C CA . ALA A 1 196 ? -4.424 3.045 -1.294 1.00 97.94 196 ALA A CA 1
ATOM 1545 C C . ALA A 1 196 ? -4.235 4.016 -2.470 1.00 97.94 196 ALA A C 1
ATOM 1547 O O . ALA A 1 196 ? -3.853 3.589 -3.563 1.00 97.94 196 ALA A O 1
ATOM 1548 N N . GLN A 1 197 ? -4.441 5.317 -2.245 1.00 98.19 197 GLN A N 1
ATOM 1549 C CA . GLN A 1 197 ? -4.179 6.341 -3.251 1.00 98.19 197 GLN A CA 1
ATOM 1550 C C . GLN A 1 197 ? -2.688 6.410 -3.608 1.00 98.19 197 GLN A C 1
ATOM 1552 O O . GLN A 1 197 ? -2.340 6.340 -4.787 1.00 98.19 197 GLN A O 1
ATOM 1557 N N . ALA A 1 198 ? -1.801 6.480 -2.612 1.00 98.19 198 ALA A N 1
ATOM 1558 C CA . ALA A 1 198 ? -0.357 6.525 -2.840 1.00 98.19 198 ALA A CA 1
ATOM 1559 C C . ALA A 1 198 ? 0.145 5.287 -3.606 1.00 98.19 198 ALA A C 1
ATOM 1561 O O . ALA A 1 198 ? 0.953 5.399 -4.530 1.00 98.19 198 ALA A O 1
ATOM 1562 N N . LEU A 1 199 ? -0.380 4.103 -3.276 1.00 97.88 199 LEU A N 1
ATOM 1563 C CA . LEU A 1 199 ? -0.069 2.863 -3.983 1.00 97.88 199 LEU A CA 1
ATOM 1564 C C . LEU A 1 199 ? -0.529 2.907 -5.446 1.00 97.88 199 LEU A C 1
ATOM 1566 O O . LEU A 1 199 ? 0.193 2.436 -6.328 1.00 97.88 199 LEU A O 1
ATOM 1570 N N . ALA A 1 200 ? -1.707 3.470 -5.722 1.00 98.44 200 ALA A N 1
ATOM 1571 C CA . ALA A 1 200 ? -2.210 3.627 -7.083 1.00 98.44 200 ALA A CA 1
ATOM 1572 C C . ALA A 1 200 ? -1.334 4.586 -7.906 1.00 98.44 200 ALA A C 1
ATOM 1574 O O . ALA A 1 200 ? -0.970 4.262 -9.039 1.00 98.44 200 ALA A O 1
ATOM 1575 N N . GLU A 1 201 ? -0.936 5.720 -7.325 1.00 98.50 201 GLU A N 1
ATOM 1576 C CA . GLU A 1 201 ? -0.034 6.689 -7.959 1.00 98.50 201 GLU A CA 1
ATOM 1577 C C . GLU A 1 201 ? 1.338 6.076 -8.268 1.00 98.50 201 GLU A C 1
ATOM 1579 O O . GLU A 1 201 ? 1.854 6.220 -9.377 1.00 98.50 201 GLU A O 1
ATOM 1584 N N . GLU A 1 202 ? 1.920 5.342 -7.319 1.00 98.25 202 GLU A N 1
ATOM 1585 C CA . GLU A 1 202 ? 3.205 4.667 -7.509 1.00 98.25 202 GLU A CA 1
ATOM 1586 C C . GLU A 1 202 ? 3.114 3.548 -8.555 1.00 98.25 202 GLU A C 1
ATOM 1588 O O . GLU A 1 202 ? 4.001 3.386 -9.396 1.00 98.25 202 GLU A O 1
ATOM 1593 N N . THR A 1 203 ? 2.006 2.805 -8.567 1.00 98.06 203 THR A N 1
ATOM 1594 C CA . THR A 1 203 ? 1.742 1.792 -9.597 1.00 98.06 203 THR A CA 1
ATOM 1595 C C . THR A 1 203 ? 1.666 2.423 -10.986 1.00 98.06 203 THR A C 1
ATOM 1597 O O . THR A 1 203 ? 2.181 1.844 -11.943 1.00 98.06 203 THR A O 1
ATOM 1600 N N . GLN A 1 204 ? 1.066 3.609 -11.113 1.00 98.50 204 GLN A N 1
ATOM 1601 C CA . GLN A 1 204 ? 1.021 4.326 -12.385 1.00 98.50 204 GLN A CA 1
ATOM 1602 C C . GLN A 1 204 ? 2.412 4.809 -12.811 1.00 98.50 204 GLN A C 1
ATOM 1604 O O . GLN A 1 204 ? 2.827 4.528 -13.932 1.00 98.50 204 GLN A O 1
ATOM 1609 N N . LYS A 1 205 ? 3.180 5.424 -11.901 1.00 98.50 205 LYS A N 1
ATOM 1610 C CA . LYS A 1 205 ? 4.567 5.848 -12.171 1.00 98.50 205 LYS A CA 1
ATOM 1611 C C . LYS A 1 205 ? 5.443 4.697 -12.661 1.00 98.50 205 LYS A C 1
ATOM 1613 O O . LYS A 1 205 ? 6.236 4.873 -13.583 1.00 98.50 205 LYS A O 1
ATOM 1618 N N . ARG A 1 206 ? 5.294 3.506 -12.072 1.00 98.50 206 ARG A N 1
ATOM 1619 C CA . ARG A 1 206 ? 6.023 2.304 -12.507 1.00 98.50 206 ARG A CA 1
ATOM 1620 C C . ARG A 1 206 ? 5.663 1.887 -13.927 1.00 98.50 206 ARG A C 1
ATOM 1622 O O . ARG A 1 206 ? 6.569 1.547 -14.680 1.00 98.50 206 ARG A O 1
ATOM 1629 N N . LYS A 1 207 ? 4.379 1.933 -14.294 1.00 98.62 207 LYS A N 1
ATOM 1630 C CA . LYS A 1 207 ? 3.936 1.633 -15.665 1.00 98.62 207 LYS A CA 1
ATOM 1631 C C . LYS A 1 207 ? 4.513 2.628 -16.663 1.00 98.62 207 LYS A C 1
ATOM 1633 O O . LYS A 1 207 ? 5.070 2.211 -17.672 1.00 98.62 207 LYS A O 1
ATOM 1638 N N . ASP A 1 208 ? 4.448 3.920 -16.352 1.00 98.56 208 ASP A N 1
ATOM 1639 C CA . ASP A 1 208 ? 4.983 4.967 -17.226 1.00 98.56 208 ASP A CA 1
ATOM 1640 C C . ASP A 1 208 ? 6.498 4.783 -17.438 1.00 98.56 20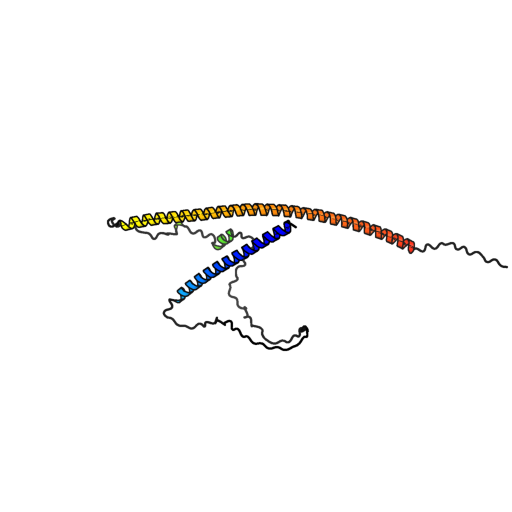8 ASP A C 1
ATOM 1642 O O . ASP A 1 208 ? 6.995 4.836 -18.566 1.00 98.56 208 ASP A O 1
ATOM 1646 N N . LEU A 1 209 ? 7.234 4.479 -16.363 1.00 98.62 209 LEU A N 1
ATOM 1647 C CA . LEU A 1 209 ? 8.666 4.195 -16.437 1.00 98.62 209 LEU A CA 1
ATOM 1648 C C . LEU A 1 209 ? 8.967 2.922 -17.241 1.00 98.62 209 LEU A C 1
ATOM 1650 O O . LEU A 1 209 ? 9.932 2.886 -18.004 1.00 98.62 209 LEU A O 1
ATOM 1654 N N . GLU A 1 210 ? 8.161 1.874 -17.080 1.00 98.62 210 GLU A N 1
ATOM 1655 C CA . GLU A 1 210 ? 8.291 0.640 -17.851 1.00 98.62 210 GLU A CA 1
ATOM 1656 C C . GLU A 1 210 ? 8.106 0.900 -19.352 1.00 98.62 210 GLU A C 1
ATOM 1658 O O . GLU A 1 210 ? 8.920 0.442 -20.160 1.00 98.62 210 GLU A O 1
ATOM 1663 N N . GLU A 1 211 ? 7.099 1.689 -19.735 1.00 98.62 211 GLU A N 1
ATOM 1664 C CA . GLU A 1 211 ? 6.899 2.099 -21.126 1.00 98.62 211 GLU A CA 1
ATOM 1665 C C . GLU A 1 211 ? 8.104 2.871 -21.673 1.00 98.62 211 GLU A C 1
ATOM 1667 O O . GLU A 1 211 ? 8.559 2.607 -22.790 1.00 98.62 211 GLU A O 1
ATOM 1672 N N . ASP A 1 212 ? 8.660 3.798 -20.894 1.00 98.62 212 ASP A N 1
ATOM 1673 C CA . ASP A 1 212 ? 9.845 4.550 -21.299 1.00 98.62 212 ASP A CA 1
ATOM 1674 C C . ASP A 1 212 ? 11.064 3.640 -21.481 1.00 98.62 212 ASP A C 1
ATOM 1676 O O . ASP A 1 212 ? 11.754 3.732 -22.503 1.00 98.62 212 ASP A O 1
ATOM 1680 N N . ILE A 1 213 ? 11.299 2.697 -20.564 1.00 98.62 213 ILE A N 1
ATOM 1681 C CA . ILE A 1 213 ? 12.366 1.693 -20.696 1.00 98.62 213 ILE A CA 1
ATOM 1682 C C . ILE A 1 213 ? 12.180 0.875 -21.980 1.00 98.62 213 ILE A C 1
ATOM 1684 O O . ILE A 1 213 ? 13.147 0.665 -22.719 1.00 98.62 213 ILE A O 1
ATOM 1688 N N . GLN A 1 214 ? 10.954 0.452 -22.297 1.00 98.69 214 GLN A N 1
ATOM 1689 C CA . GLN A 1 214 ? 10.664 -0.285 -23.530 1.00 98.69 214 GLN A CA 1
ATOM 1690 C C . GLN A 1 214 ? 10.948 0.558 -24.784 1.00 98.69 214 GLN A C 1
ATOM 1692 O O . GLN A 1 214 ? 11.566 0.067 -25.738 1.00 98.69 214 GLN A O 1
ATOM 1697 N N . ARG A 1 215 ? 10.567 1.843 -24.784 1.00 98.44 215 ARG A N 1
ATOM 1698 C CA . ARG A 1 215 ? 10.874 2.778 -25.881 1.00 98.44 215 ARG A CA 1
ATOM 1699 C C . ARG A 1 215 ? 12.385 2.936 -26.064 1.00 98.44 215 ARG A C 1
ATOM 1701 O O . ARG A 1 215 ? 12.874 2.862 -27.197 1.00 98.44 215 ARG A O 1
ATOM 1708 N N . PHE A 1 216 ? 13.137 3.088 -24.972 1.00 98.62 216 PHE A N 1
ATOM 1709 C CA . PHE A 1 216 ? 14.599 3.164 -25.013 1.00 98.62 216 PHE A CA 1
ATOM 1710 C C . PHE A 1 216 ? 15.234 1.876 -25.538 1.00 98.62 216 PHE A C 1
ATOM 1712 O O . PHE A 1 216 ? 16.103 1.936 -26.413 1.00 98.62 216 PHE A O 1
ATOM 1719 N N . ALA A 1 217 ? 14.780 0.714 -25.069 1.00 98.50 217 ALA A N 1
ATOM 1720 C CA . ALA A 1 217 ? 15.273 -0.580 -25.527 1.00 98.50 217 ALA A CA 1
ATOM 1721 C C . ALA A 1 217 ? 15.066 -0.757 -27.042 1.00 98.50 217 ALA A C 1
ATOM 1723 O O . ALA A 1 217 ? 15.993 -1.146 -27.760 1.00 98.50 217 ALA A O 1
ATOM 1724 N N . LEU A 1 218 ? 13.888 -0.389 -27.557 1.00 98.38 218 LEU A N 1
ATOM 1725 C CA . LEU A 1 218 ? 13.594 -0.432 -28.989 1.00 98.38 218 LEU A CA 1
ATOM 1726 C C . LEU A 1 218 ? 14.496 0.517 -29.793 1.00 98.38 218 LEU A C 1
ATOM 1728 O O . LEU A 1 218 ? 15.019 0.138 -30.846 1.00 98.38 218 LEU A O 1
ATOM 1732 N N . ALA A 1 219 ? 14.702 1.745 -29.310 1.00 98.31 219 ALA A N 1
ATOM 1733 C CA . ALA A 1 219 ? 15.597 2.706 -29.950 1.00 98.31 219 ALA A CA 1
ATOM 1734 C C . ALA A 1 219 ? 17.046 2.189 -30.000 1.00 98.31 219 ALA A C 1
ATOM 1736 O O . ALA A 1 219 ? 17.711 2.295 -31.037 1.00 98.31 219 ALA A O 1
ATOM 1737 N N . PHE A 1 220 ? 17.517 1.569 -28.915 1.00 98.38 220 PHE A N 1
ATOM 1738 C CA . PHE A 1 220 ? 18.851 0.980 -28.841 1.00 98.38 220 PHE A CA 1
ATOM 1739 C C . PHE A 1 220 ? 19.008 -0.198 -29.808 1.00 98.38 220 PHE A C 1
ATOM 1741 O O . PHE A 1 220 ? 19.986 -0.246 -30.555 1.00 98.38 220 PHE A O 1
ATOM 1748 N N . ALA A 1 221 ? 18.019 -1.093 -29.879 1.00 98.12 221 ALA A N 1
ATOM 1749 C CA . ALA A 1 221 ? 18.016 -2.211 -30.822 1.00 98.12 221 ALA A CA 1
ATOM 1750 C C . ALA A 1 221 ? 18.095 -1.732 -32.283 1.00 98.12 221 ALA A C 1
ATOM 1752 O O . ALA A 1 221 ? 18.911 -2.230 -33.065 1.00 98.12 221 ALA A O 1
ATOM 1753 N N . ARG A 1 222 ? 17.312 -0.704 -32.646 1.00 97.50 222 ARG A N 1
ATOM 1754 C CA . ARG A 1 222 ? 17.352 -0.089 -33.986 1.00 97.50 222 ARG A CA 1
ATOM 1755 C C . ARG A 1 222 ? 18.730 0.487 -34.307 1.00 97.50 222 ARG A C 1
ATOM 1757 O O . ARG A 1 222 ? 19.269 0.244 -35.388 1.00 97.50 222 ARG A O 1
ATOM 1764 N N . ARG A 1 223 ? 19.325 1.224 -33.365 1.00 97.69 223 ARG A N 1
ATOM 1765 C CA . ARG A 1 223 ? 20.654 1.823 -33.545 1.00 97.69 223 ARG A CA 1
ATOM 1766 C C . ARG A 1 223 ? 21.755 0.766 -33.628 1.00 97.69 223 ARG A C 1
ATOM 1768 O O . ARG A 1 223 ? 22.644 0.895 -34.467 1.00 97.69 223 ARG A O 1
ATOM 1775 N N . GLY A 1 224 ? 21.674 -0.287 -32.817 1.00 97.12 224 GLY A N 1
ATOM 1776 C CA . GLY A 1 224 ? 22.582 -1.432 -32.874 1.00 97.12 224 GLY A CA 1
ATOM 1777 C C . GLY A 1 224 ? 22.547 -2.129 -34.237 1.00 97.12 224 GLY A C 1
ATOM 1778 O O . GLY A 1 224 ? 23.598 -2.398 -34.817 1.00 97.12 224 GLY A O 1
ATOM 1779 N N . GLY A 1 225 ? 21.352 -2.332 -34.803 1.00 96.25 225 GLY A N 1
ATOM 1780 C CA . GLY A 1 225 ? 21.188 -2.863 -36.160 1.00 96.25 225 GLY A CA 1
ATOM 1781 C C . GLY A 1 225 ? 21.823 -1.976 -37.237 1.00 96.25 225 GLY A C 1
ATOM 1782 O O . GLY A 1 225 ? 22.527 -2.476 -38.118 1.00 96.25 225 GLY A O 1
ATOM 1783 N N . LEU A 1 226 ? 21.645 -0.653 -37.142 1.00 96.88 226 LEU A N 1
ATOM 1784 C CA . LEU A 1 226 ? 22.268 0.297 -38.068 1.00 96.88 226 LEU A CA 1
ATOM 1785 C C . LEU A 1 226 ? 23.799 0.265 -37.973 1.00 96.88 226 LEU A C 1
ATOM 1787 O O . LEU A 1 226 ? 24.475 0.205 -39.000 1.00 96.88 226 LEU A O 1
ATOM 1791 N N . LEU A 1 227 ? 24.346 0.264 -36.754 1.00 96.75 227 LEU A N 1
ATOM 1792 C CA . LEU A 1 227 ? 25.789 0.195 -36.530 1.00 96.75 227 LEU A CA 1
ATOM 1793 C C . LEU A 1 227 ? 26.378 -1.102 -37.094 1.00 96.75 227 LEU A C 1
ATOM 1795 O O . LEU A 1 227 ? 27.405 -1.058 -37.769 1.00 96.75 227 LEU A O 1
ATOM 1799 N N . LYS A 1 228 ? 25.697 -2.237 -36.892 1.00 96.31 228 LYS A N 1
ATOM 1800 C CA . LYS A 1 228 ? 26.086 -3.524 -37.480 1.00 96.31 228 LYS A CA 1
ATOM 1801 C C . LYS A 1 228 ? 26.095 -3.466 -39.009 1.00 96.31 228 LYS A C 1
ATOM 1803 O O . LYS A 1 228 ? 27.067 -3.889 -39.620 1.00 96.31 228 LYS A O 1
ATOM 1808 N N . SER A 1 229 ? 25.081 -2.861 -39.631 1.00 96.62 229 SER A N 1
ATOM 1809 C CA . SER A 1 229 ? 25.048 -2.679 -41.090 1.00 96.62 229 SER A CA 1
ATOM 1810 C C . SER A 1 229 ? 26.214 -1.829 -41.605 1.00 96.62 229 SER A C 1
ATOM 1812 O O . SER A 1 229 ? 26.839 -2.177 -42.608 1.00 96.62 229 SER A O 1
ATOM 1814 N N . VAL A 1 230 ? 26.533 -0.721 -40.926 1.00 96.00 230 VAL A N 1
ATOM 1815 C CA . VAL A 1 230 ? 27.684 0.129 -41.278 1.00 96.00 230 VAL A CA 1
ATOM 1816 C C . VAL A 1 230 ? 28.991 -0.647 -41.131 1.00 96.00 230 VAL A C 1
ATOM 1818 O O . VAL A 1 230 ? 29.826 -0.612 -42.036 1.00 96.00 230 VAL A O 1
ATOM 1821 N N . HIS A 1 231 ? 29.144 -1.382 -40.031 1.00 96.38 231 HIS A N 1
ATOM 1822 C CA . HIS A 1 231 ? 30.295 -2.242 -39.788 1.00 96.38 231 HIS A CA 1
ATOM 1823 C C . HIS A 1 231 ? 30.453 -3.303 -40.886 1.00 96.38 231 HIS A C 1
ATOM 1825 O O . HIS A 1 231 ? 31.540 -3.458 -41.438 1.00 96.38 231 HIS A O 1
ATOM 1831 N N . ASP A 1 232 ? 29.373 -3.986 -41.265 1.00 95.31 232 ASP A N 1
ATOM 1832 C CA . ASP A 1 232 ? 29.404 -5.022 -42.297 1.00 95.31 232 ASP A CA 1
ATOM 1833 C C . ASP A 1 232 ? 29.745 -4.432 -43.671 1.00 95.31 232 ASP A C 1
ATOM 1835 O O . ASP A 1 232 ? 30.591 -4.979 -44.376 1.00 95.31 232 ASP A O 1
ATOM 1839 N N . LYS A 1 233 ? 29.187 -3.267 -44.032 1.00 94.69 233 LYS A N 1
ATOM 1840 C CA . LYS A 1 233 ? 29.561 -2.537 -45.259 1.00 94.69 233 LYS A CA 1
ATOM 1841 C C . LYS A 1 233 ? 31.044 -2.166 -45.277 1.00 94.69 233 LYS A C 1
ATOM 1843 O O . LYS A 1 233 ? 31.705 -2.344 -46.300 1.00 94.69 233 LYS A O 1
ATOM 1848 N N . PHE A 1 234 ? 31.569 -1.660 -44.161 1.00 94.62 234 PHE A N 1
ATOM 1849 C CA . PHE A 1 234 ? 32.986 -1.325 -44.035 1.00 94.62 234 PHE A CA 1
ATOM 1850 C C . PHE A 1 234 ? 33.861 -2.574 -44.179 1.00 94.62 234 PHE A C 1
ATOM 1852 O O . PHE A 1 234 ? 34.801 -2.576 -44.973 1.00 94.62 234 PHE A O 1
ATOM 1859 N N . LYS A 1 235 ? 33.500 -3.663 -43.491 1.00 94.75 235 LYS A N 1
ATOM 1860 C CA . LYS A 1 235 ? 34.189 -4.953 -43.584 1.00 94.75 235 LYS A CA 1
ATOM 1861 C C . LYS A 1 235 ? 34.188 -5.489 -45.015 1.00 94.75 235 LYS A C 1
ATOM 1863 O O . LYS A 1 235 ? 35.243 -5.876 -45.500 1.00 94.75 235 LYS A O 1
ATOM 1868 N N . MET A 1 236 ? 33.051 -5.454 -45.716 1.00 91.44 236 MET A N 1
ATOM 1869 C CA . MET A 1 236 ? 32.963 -5.872 -47.121 1.00 91.44 236 MET A CA 1
ATOM 1870 C C . MET A 1 236 ? 33.854 -5.026 -48.034 1.00 91.44 236 MET A C 1
ATOM 1872 O O . MET A 1 236 ? 34.463 -5.570 -48.945 1.00 91.44 236 MET A O 1
ATOM 1876 N N . LYS A 1 237 ? 33.973 -3.714 -47.796 1.00 91.75 237 LYS A N 1
ATOM 1877 C CA . LYS A 1 237 ? 34.857 -2.840 -48.585 1.00 91.75 237 LYS A CA 1
ATOM 1878 C C . LYS A 1 237 ? 36.340 -3.102 -48.313 1.00 91.75 237 LYS A C 1
ATOM 1880 O O . LYS A 1 237 ? 37.141 -3.008 -49.234 1.00 91.75 237 LYS A O 1
ATOM 1885 N N . LEU A 1 238 ? 36.699 -3.417 -47.069 1.00 89.06 238 LEU A N 1
ATOM 1886 C CA . LEU A 1 238 ? 38.080 -3.706 -46.678 1.00 89.06 238 LEU A CA 1
ATOM 1887 C C . LEU A 1 238 ? 38.541 -5.093 -47.160 1.00 89.06 238 LEU A C 1
ATOM 1889 O O . LEU A 1 238 ? 39.704 -5.267 -47.504 1.00 89.06 238 LEU A O 1
ATOM 1893 N N . TRP A 1 239 ? 37.624 -6.067 -47.178 1.00 84.94 239 TRP A N 1
ATOM 1894 C CA . TRP A 1 239 ? 37.907 -7.467 -47.513 1.00 84.94 239 TRP A CA 1
ATOM 1895 C C . TRP A 1 239 ? 37.508 -7.891 -48.929 1.00 84.94 239 TRP A C 1
ATOM 1897 O O . TRP A 1 239 ? 37.761 -9.039 -49.283 1.00 84.94 239 TRP A O 1
ATOM 1907 N N . ASN A 1 240 ? 36.917 -7.008 -49.743 1.00 71.62 240 ASN A N 1
ATOM 1908 C CA . ASN A 1 240 ? 36.847 -7.211 -51.190 1.00 71.62 240 ASN A CA 1
ATOM 1909 C C . ASN A 1 240 ? 38.108 -6.625 -51.831 1.00 71.62 240 ASN A C 1
ATOM 1911 O O . ASN A 1 240 ? 38.169 -5.409 -52.039 1.00 71.62 240 ASN A O 1
ATOM 1915 N N . PRO A 1 241 ? 39.105 -7.450 -52.195 1.00 64.50 241 PRO A N 1
ATOM 1916 C CA . PRO A 1 241 ? 40.144 -7.018 -53.103 1.00 64.50 241 PRO A CA 1
ATOM 1917 C C . PRO A 1 241 ? 39.500 -6.901 -54.485 1.00 64.50 241 PRO A C 1
ATOM 1919 O O . PRO A 1 241 ? 39.548 -7.829 -55.289 1.00 64.50 241 PRO A O 1
ATOM 1922 N N . THR A 1 242 ? 38.866 -5.768 -54.788 1.00 62.25 242 THR A N 1
ATOM 1923 C CA . THR A 1 242 ? 38.664 -5.403 -56.189 1.00 62.25 242 THR A CA 1
ATOM 1924 C C . THR A 1 242 ? 40.058 -5.143 -56.744 1.00 62.25 242 THR A C 1
ATOM 1926 O O . THR A 1 242 ? 40.604 -4.053 -56.597 1.00 62.25 242 THR A O 1
ATOM 1929 N N . ILE A 1 243 ? 40.669 -6.194 -57.292 1.00 57.38 243 ILE A N 1
ATOM 1930 C CA . ILE A 1 243 ? 41.938 -6.137 -58.008 1.00 57.38 243 ILE A CA 1
ATOM 1931 C C . ILE A 1 243 ? 41.767 -5.080 -59.103 1.00 57.38 243 ILE A C 1
ATOM 1933 O O . ILE A 1 243 ? 40.892 -5.247 -59.959 1.00 57.38 243 ILE A O 1
ATOM 1937 N N . PRO A 1 244 ? 42.569 -4.003 -59.135 1.00 55.66 244 PRO A N 1
ATOM 1938 C CA . PRO A 1 244 ? 42.658 -3.188 -60.328 1.00 55.66 244 PRO A CA 1
ATOM 1939 C C . PRO A 1 244 ? 43.340 -4.050 -61.396 1.00 55.66 244 PRO A C 1
ATOM 1941 O O . PRO A 1 244 ? 44.563 -4.182 -61.434 1.00 55.66 244 PRO A O 1
ATOM 1944 N N . HIS A 1 245 ? 42.551 -4.695 -62.255 1.00 56.88 245 HIS A N 1
ATOM 1945 C CA . HIS A 1 245 ? 43.044 -5.212 -63.525 1.00 56.88 245 HIS A CA 1
ATOM 1946 C C . HIS A 1 245 ? 43.443 -4.022 -64.400 1.00 56.88 245 HIS A C 1
ATOM 1948 O O . HIS A 1 245 ? 42.615 -3.512 -65.143 1.00 56.88 245 HIS A O 1
ATOM 1954 N N . ALA A 1 246 ? 44.691 -3.567 -64.273 1.00 54.47 246 ALA A N 1
ATOM 1955 C CA . ALA A 1 246 ? 45.455 -2.891 -65.325 1.00 54.47 246 ALA A CA 1
ATOM 1956 C C . ALA A 1 246 ? 46.861 -2.525 -64.815 1.00 54.47 246 ALA A C 1
ATOM 1958 O O . ALA A 1 246 ? 47.214 -1.354 -64.729 1.00 54.47 246 ALA A O 1
ATOM 1959 N N . ILE A 1 247 ? 47.698 -3.518 -64.508 1.00 57.75 247 ILE A N 1
ATOM 1960 C CA . ILE A 1 247 ? 49.138 -3.320 -64.715 1.00 57.75 247 ILE A CA 1
ATOM 1961 C C . ILE A 1 247 ? 49.379 -3.756 -66.158 1.00 57.75 247 ILE A C 1
ATOM 1963 O O . ILE A 1 247 ? 49.581 -4.936 -66.436 1.00 57.75 247 ILE A O 1
ATOM 1967 N N . GLN A 1 248 ? 49.237 -2.814 -67.094 1.00 56.88 248 GLN A N 1
ATOM 1968 C CA . GLN A 1 248 ? 49.747 -3.000 -68.448 1.00 56.88 248 GLN A CA 1
ATOM 1969 C C . GLN A 1 248 ? 51.265 -3.129 -68.329 1.00 56.88 248 GLN A C 1
ATOM 1971 O O . GLN A 1 248 ? 51.963 -2.168 -68.012 1.00 56.88 248 GLN A O 1
ATOM 1976 N N . VAL A 1 249 ? 51.756 -4.352 -68.507 1.00 55.91 249 VAL A N 1
ATOM 1977 C CA . VAL A 1 249 ? 53.181 -4.658 -68.595 1.00 55.91 249 VAL A CA 1
ATOM 1978 C C . VAL A 1 249 ? 53.715 -3.969 -69.852 1.00 55.91 249 VAL A C 1
ATOM 1980 O O . VAL A 1 249 ? 53.322 -4.310 -70.966 1.00 55.91 249 VAL A O 1
ATOM 1983 N N . LEU A 1 250 ? 54.570 -2.965 -69.660 1.00 61.34 250 LEU A N 1
ATOM 1984 C CA . LEU A 1 250 ? 55.326 -2.313 -70.727 1.00 61.34 250 LEU A CA 1
ATOM 1985 C C . LEU A 1 250 ? 56.309 -3.342 -71.326 1.00 61.34 250 LEU A C 1
ATOM 1987 O O . LEU A 1 250 ? 56.992 -4.015 -70.548 1.00 61.34 250 LEU A O 1
ATOM 1991 N N . PRO A 1 251 ? 56.407 -3.505 -72.658 1.00 62.16 251 PRO A N 1
ATOM 1992 C CA . PRO A 1 251 ? 57.370 -4.433 -73.241 1.00 62.16 251 PRO A CA 1
ATOM 1993 C C . PRO A 1 251 ? 58.815 -3.933 -73.036 1.00 62.16 251 PRO A C 1
ATOM 1995 O O . PRO A 1 251 ? 59.035 -2.718 -72.986 1.00 62.16 251 PRO A O 1
ATOM 1998 N N . PRO A 1 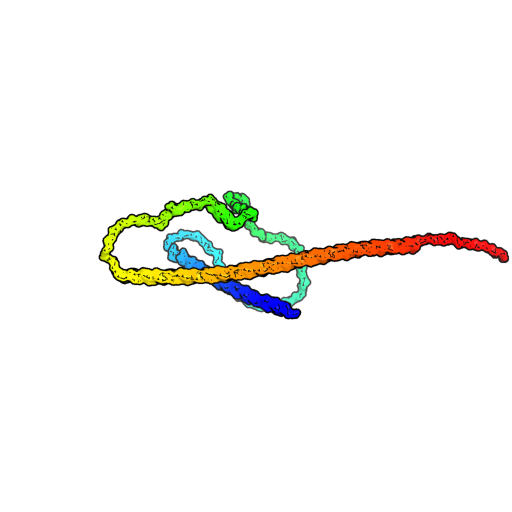252 ? 59.805 -4.838 -72.922 1.00 63.09 252 PRO A N 1
ATOM 1999 C CA . PRO A 1 252 ? 61.196 -4.451 -72.728 1.00 63.09 252 PRO A CA 1
ATOM 2000 C C . PRO A 1 252 ? 61.743 -3.789 -73.997 1.00 63.09 252 PRO A C 1
ATOM 2002 O O . PRO A 1 252 ? 61.603 -4.335 -75.091 1.00 63.09 252 PRO A O 1
ATOM 2005 N N . GLN A 1 253 ? 62.377 -2.623 -73.853 1.00 60.56 253 GLN A N 1
ATOM 2006 C CA . GLN A 1 253 ? 63.228 -2.068 -74.903 1.00 60.56 253 GLN A CA 1
ATOM 2007 C C . GLN A 1 253 ? 64.548 -2.842 -74.925 1.00 60.56 253 GLN A C 1
ATOM 2009 O O . GLN A 1 253 ? 65.283 -2.842 -73.939 1.00 60.56 253 GLN A O 1
ATOM 2014 N N . GLU A 1 254 ? 64.823 -3.496 -76.050 1.00 58.53 254 GLU A N 1
ATOM 2015 C CA . GLU A 1 254 ? 66.140 -4.031 -76.387 1.00 58.53 254 GLU A CA 1
ATOM 2016 C C . GLU A 1 254 ? 67.072 -2.876 -76.781 1.00 58.53 254 GLU A C 1
ATOM 2018 O O . GLU A 1 254 ? 66.730 -2.079 -77.658 1.00 58.53 254 GLU A O 1
ATOM 2023 N N . TYR A 1 255 ? 68.236 -2.801 -76.134 1.00 58.09 255 TYR A N 1
ATOM 2024 C CA . TYR A 1 255 ? 69.441 -2.130 -76.625 1.00 58.09 255 TYR A CA 1
ATOM 2025 C C . TYR A 1 255 ? 70.662 -2.962 -76.243 1.00 58.09 255 TYR A C 1
ATOM 2027 O O . TYR A 1 255 ? 70.706 -3.429 -75.081 1.00 58.09 255 TYR A O 1
#

Foldseek 3Di:
DVVVVVVVVVVVVVVVVVVVVVVVVVVVVVVVVVVVVVVVVVVPPPPDDDDDDDDDPPDDDDDDDDDDDDDDDDDDDDDDDDDDDDDDDDPDDDPPPDDDPDDDPPPPPPDDDVVVVVCVVCVPPPPPVVVPPVDDPPPPPPDDPDDDDPVVVVVVVVVVVVVVVVVVVVVVVVVVVVVVVVVVVVVVVVVVVVVVVVVVVVVVVVVVVVVVVVVVVVVVVVVVVVVVVVVVVVVCVVPPCPPPPDPPDDDDDDD

Organism: Acorus calamus (NCBI:txid4465)

Secondary structure (DSSP, 8-state):
-HHHHHHHHHHHHHHHHHHHHHHHHHHHHHHHHHHHHHHHHHHTS---S-----------------------------------------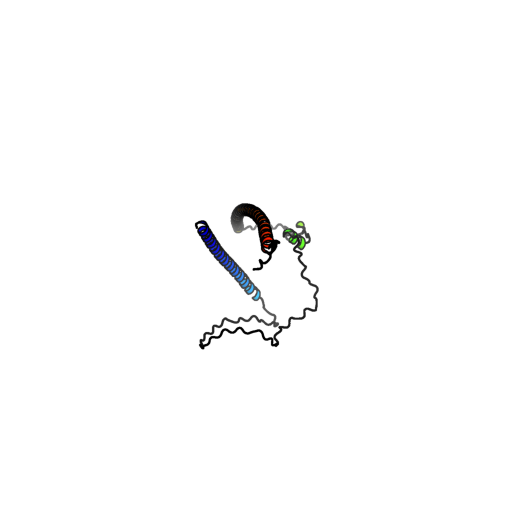-------S--S-PPP----SS--HHHHHHHHTTT----GGG---S---------S----HHHHHHHHHHHHHHHHHHHHHHHHHHHHHHHHHHHHHHHHHHHHHHHHHHHHHHHHHHHHHHHHHHHHHHHHHHHHHHHHHHHHHHHHHH----------PPPPP-

Sequence (255 aa):
MLESELEREKLAMELEEERKLHKERDHCTREQQMKVDNLSSCVHSDQGRNSCQGVSTWQSFSEERIDSHSMSHSDSFRTPSSEAQANTFVAKRSDYSRLPDSSPLSINFVDATGEDLWLGLNKGCITDLDKLQMTPGLKANSVPSSYISPVLSSQAKLEIGRAAESDHKLKEVYEQRCNALEKECSFLREEKDSLAQALAEETQKRKDLEEDIQRFALAFARRGGLLKSVHDKFKMKLWNPTIPHAIQVLPPQEY